Protein AF-A0A150TQZ0-F1 (afdb_monomer)

Foldseek 3Di:
DDDDDPPPLPAACQWAALAQQWIWGAFCQFWIWIKGQNCLVPLAQDIDDRDGQDGPNNQFSYWEHAHQQWIWGAGPQFFIKIKGQNCRVPSDNDIDDIDGQDGPNNQFSDKYALHPQWIWGAGPQFWIWIKGD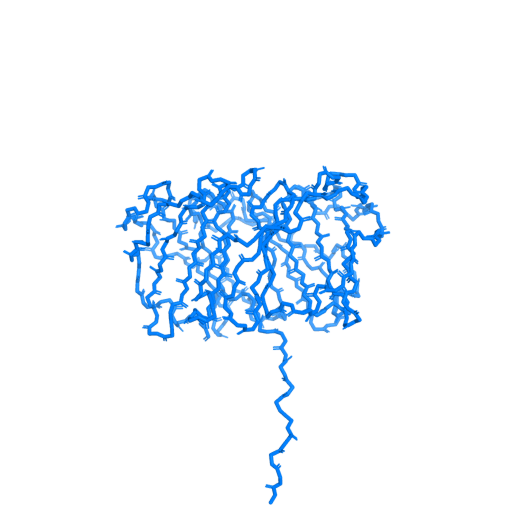PCRVPSDNDIDDGDGQDGPNNQFPDWYALHPQWIWGAGPQFFIWIKGDPCRVPSPNDIDDGDGQDGPNNQAPDKYHSHPQWIWGQGCQFFIWIKGDPCRVPSDNDIDDGDGNDGPNNSRD

Sequence (253 aa):
MSLAAIQDAAAQESVFSAGNGVIYGTRQNGSLQWYLHRGWQEGKASWAGPQGVGTGWSSFTRVVPGENGVIYGILPNGDLRWHRHDGWQTGTVDWADARTVGTGWNAFTRVFSAGRGVIYGVLPNGDLHWYRHNGWQTGAVDWTGPQKVGNGWNAFTHVFSGGRGVVYGILPNGDLHWYRHNGWQTGAVDWTGPQKVGTVWNSFAHVFSGGRGVIYGILPNGDLHWYRHNGWQTGAVDWTGPQKVGNGWNAFL

Mean predicted aligned error: 4.25 Å

Organism: Sorangium cellulosum (NCBI:txid56)

Secondary structure (DSSP, 8-state):
--------------EEEEETTEEEEE-TTSPEEEEEEEETTTTEEEEEEEEEEES-GGG-SEEEEEETTEEEEE-TTS-EEEEEBTTTTTT---BPPPEEEES-GGG-SEEEEEETTEEEEE-TTSPEEEEEEEETTTTEEEEEEEEEEES-GGG-SEEEEEETTEEEEE-TTSPEEEEEEEETTTTEEEEEEEEEEES-GGG-SEEEEEETTEEEEE-TTSPEEEEEEEETTTTEEEEEEEEEEES-GGGG-

Radius of gyration: 17.15 Å; Cα contac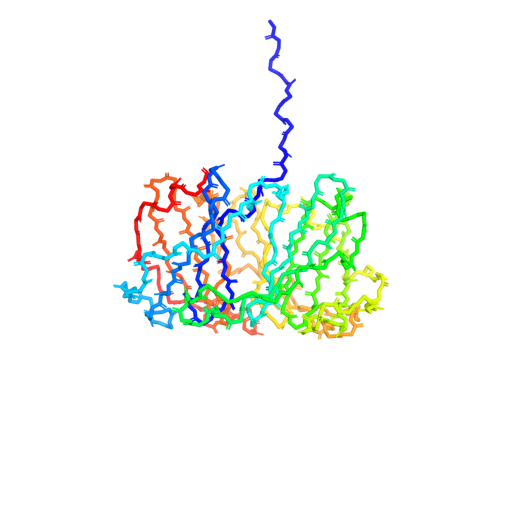ts (8 Å, |Δi|>4): 678; chains: 1; bounding box: 47×45×42 Å

Solvent-accessible surface area (backbone atoms only — not comparable to full-atom values): 13062 Å² total; per-residue (Å²): 135,81,94,82,80,86,74,79,66,60,72,48,54,25,58,48,33,48,32,92,29,23,34,39,34,35,30,89,89,6,38,30,32,31,35,35,36,75,23,55,91,79,46,47,67,39,75,46,69,81,33,81,53,47,68,64,59,59,64,32,50,31,50,35,45,28,39,85,31,24,35,35,32,30,33,83,88,4,40,29,32,36,36,35,33,76,22,52,92,76,53,48,79,39,67,53,86,70,33,78,55,47,68,63,60,60,67,36,68,42,66,35,29,32,29,86,25,25,36,37,34,28,33,83,89,5,38,29,31,33,35,33,36,75,22,54,90,76,57,47,78,39,77,49,70,79,34,80,52,49,66,61,62,58,66,33,78,44,71,45,33,36,36,82,25,21,36,37,34,29,34,81,89,5,40,28,32,34,35,33,36,75,22,53,91,76,52,50,79,39,73,48,69,80,32,81,54,46,67,64,61,60,66,37,72,44,74,40,36,37,34,86,24,25,36,38,36,29,32,78,87,5,39,30,32,32,35,32,36,73,23,54,90,78,52,49,81,41,76,48,73,78,29,77,45,49,65,66,59,46,71,33,109

Nearest PDB structures (foldseek):
  6fhx-assembly1_A  TM=4.700E-01  e=1.044E-05  Photorhabdus asymbiotica
  5mxe-assembly1_A  TM=5.025E-01  e=2.445E-05  Photorhabdus asymbiotica subsp. asymbiotica ATCC 43949
  7b7c-assembly1_A  TM=4.608E-01  e=1.068E-04  Photorhabdus laumondii
  8tnr-assembly1_A  TM=4.619E-01  e=2.285E-03  Homo sapiens
  8tnq-assembly1_A  TM=3.832E-01  e=2.709E-03  Homo sapiens

InterPro domains:
  IPR023294 Tachylectin 2 [PF14517] (43-252)
  IPR036813 Tachylectin 2 superfamily [SSF50934] (53-179)

Structure (mmCIF, N/CA/C/O backbone):
data_AF-A0A150TQZ0-F1
#
_entry.id   AF-A0A150TQZ0-F1
#
loop_
_atom_site.group_PDB
_atom_site.id
_atom_site.type_symbol
_atom_site.label_atom_id
_atom_site.label_alt_id
_atom_site.label_comp_id
_atom_site.label_asym_id
_atom_site.label_entity_id
_atom_site.label_seq_id
_atom_site.pdbx_PDB_ins_code
_atom_site.Cartn_x
_atom_site.Cartn_y
_atom_site.Cartn_z
_atom_site.occupancy
_atom_site.B_iso_or_equiv
_atom_site.auth_seq_id
_atom_site.auth_comp_id
_atom_site.auth_asym_id
_atom_site.auth_atom_id
_atom_site.pdbx_PDB_model_num
ATOM 1 N N . MET A 1 1 ? -26.749 24.764 -9.360 1.00 37.31 1 MET A N 1
ATOM 2 C CA . MET A 1 1 ? -26.010 23.608 -9.912 1.00 37.31 1 MET A CA 1
ATOM 3 C C . MET A 1 1 ? -25.600 22.736 -8.743 1.00 37.31 1 MET A C 1
ATOM 5 O O . MET A 1 1 ? -25.036 23.256 -7.792 1.00 37.31 1 MET A O 1
ATOM 9 N N . SER A 1 2 ? -26.033 21.480 -8.746 1.00 31.94 2 SER A N 1
ATOM 10 C CA . SER A 1 2 ? -25.973 20.554 -7.612 1.00 31.94 2 SER A CA 1
ATOM 11 C C . SER A 1 2 ? -24.567 20.015 -7.347 1.00 31.94 2 SER A C 1
ATOM 13 O O . SER A 1 2 ? -23.859 19.639 -8.279 1.00 31.94 2 SER A O 1
ATOM 15 N N . LEU A 1 3 ? -24.223 19.902 -6.059 1.00 38.62 3 LEU A N 1
ATOM 16 C CA . LEU A 1 3 ? -23.215 18.976 -5.545 1.00 38.62 3 LEU A CA 1
ATOM 17 C C . LEU A 1 3 ? -23.603 17.543 -5.939 1.00 38.62 3 LEU A C 1
ATOM 19 O O . LEU A 1 3 ? -24.585 17.032 -5.409 1.00 38.62 3 LEU A O 1
ATOM 23 N N . ALA A 1 4 ? -22.846 16.911 -6.835 1.00 38.38 4 ALA A N 1
ATOM 24 C CA . ALA A 1 4 ? -22.635 15.460 -6.881 1.00 38.38 4 ALA A CA 1
ATOM 25 C C . ALA A 1 4 ? -21.710 15.107 -8.053 1.00 38.38 4 ALA A C 1
ATOM 27 O O . ALA A 1 4 ? -22.146 15.124 -9.200 1.00 38.38 4 ALA A O 1
ATOM 28 N N . ALA A 1 5 ? -20.448 14.804 -7.741 1.00 29.20 5 ALA A N 1
ATOM 29 C CA . ALA A 1 5 ? -19.646 13.718 -8.322 1.00 29.20 5 ALA A CA 1
ATOM 30 C C . ALA A 1 5 ? -18.176 13.920 -7.917 1.00 29.20 5 ALA A C 1
ATOM 32 O O . ALA A 1 5 ? -17.323 14.232 -8.742 1.00 29.20 5 ALA A O 1
ATOM 33 N N . ILE A 1 6 ? -17.871 13.747 -6.627 1.00 35.53 6 ILE A N 1
ATOM 34 C CA . ILE A 1 6 ? -16.518 13.330 -6.251 1.00 35.53 6 ILE A CA 1
ATOM 35 C C . ILE A 1 6 ? -16.495 11.836 -6.549 1.00 35.53 6 ILE A C 1
ATOM 37 O O . ILE A 1 6 ? -17.008 11.021 -5.786 1.00 35.53 6 ILE A O 1
ATOM 41 N N . GLN A 1 7 ? -16.009 11.493 -7.735 1.00 29.22 7 GLN A N 1
ATOM 42 C CA . GLN A 1 7 ? -15.582 10.138 -8.015 1.00 29.22 7 GLN A CA 1
ATOM 43 C C . GLN A 1 7 ? -14.223 10.014 -7.320 1.00 29.22 7 GLN A C 1
ATOM 45 O O . GLN A 1 7 ? -13.230 10.529 -7.828 1.00 29.22 7 GLN A O 1
ATOM 50 N N . ASP A 1 8 ? -14.198 9.419 -6.124 1.00 33.81 8 ASP A N 1
ATOM 51 C CA . ASP A 1 8 ? -12.956 9.003 -5.470 1.00 33.81 8 ASP A CA 1
ATOM 52 C C . ASP A 1 8 ? -12.288 7.964 -6.380 1.00 33.81 8 ASP A C 1
ATOM 54 O O . ASP A 1 8 ? -12.529 6.757 -6.295 1.00 33.81 8 ASP A O 1
ATOM 58 N N . ALA A 1 9 ? -11.465 8.445 -7.311 1.00 32.50 9 ALA A N 1
ATOM 59 C CA . ALA A 1 9 ? -10.384 7.649 -7.849 1.00 32.50 9 ALA A CA 1
ATOM 60 C C . ALA A 1 9 ? -9.573 7.209 -6.633 1.00 32.50 9 ALA A C 1
ATOM 62 O O . ALA A 1 9 ? -9.102 8.057 -5.878 1.00 32.50 9 ALA A O 1
ATOM 63 N N . ALA A 1 10 ? -9.485 5.899 -6.393 1.00 40.31 10 ALA A N 1
ATOM 64 C CA . ALA A 1 10 ? -8.713 5.370 -5.281 1.00 40.31 10 ALA A CA 1
ATOM 65 C C . ALA A 1 10 ? -7.324 6.020 -5.309 1.00 40.31 10 ALA A C 1
ATOM 67 O O . ALA A 1 10 ? -6.580 5.812 -6.269 1.00 40.31 10 ALA A O 1
ATOM 68 N N . ALA A 1 11 ? -7.038 6.862 -4.313 1.00 47.34 11 ALA A N 1
ATOM 69 C CA . ALA A 1 11 ? -5.813 7.639 -4.271 1.00 47.34 11 ALA A CA 1
ATOM 70 C C . ALA A 1 11 ? -4.619 6.691 -4.428 1.00 47.34 11 ALA A C 1
ATOM 72 O O . ALA A 1 11 ? -4.580 5.612 -3.824 1.00 47.34 11 ALA A O 1
ATOM 73 N N . GLN A 1 12 ? -3.674 7.072 -5.286 1.00 59.09 12 GLN A N 1
ATOM 74 C CA . GLN A 1 12 ? -2.399 6.380 -5.407 1.00 59.09 12 GLN A CA 1
ATOM 75 C C . GLN A 1 12 ? -1.797 6.238 -4.001 1.00 59.09 12 GLN A C 1
ATOM 77 O O . GLN A 1 12 ? -1.773 7.214 -3.255 1.00 59.09 12 GLN A O 1
ATOM 82 N N . GLU A 1 13 ? -1.291 5.054 -3.627 1.00 66.06 13 GLU A N 1
ATOM 83 C CA . GLU A 1 13 ? -0.419 4.950 -2.449 1.00 66.06 13 GLU A CA 1
ATOM 84 C C . GLU A 1 13 ? 0.862 5.734 -2.747 1.00 66.06 13 GLU A C 1
ATOM 86 O O . GLU A 1 13 ? 1.824 5.219 -3.317 1.00 66.06 13 GLU A O 1
ATOM 91 N N . SER A 1 14 ? 0.842 7.022 -2.429 1.00 84.06 14 SER A N 1
ATOM 92 C CA . SER A 1 14 ? 1.934 7.935 -2.720 1.00 84.06 14 SER A CA 1
ATOM 93 C C . SER A 1 14 ? 3.077 7.786 -1.726 1.00 84.06 14 SER A C 1
ATOM 95 O O . SER A 1 14 ? 4.197 8.171 -2.039 1.00 84.06 14 SER A O 1
ATOM 97 N N . VAL A 1 15 ? 2.834 7.168 -0.566 1.00 95.25 15 VAL A N 1
ATOM 98 C CA . VAL A 1 15 ? 3.862 6.798 0.411 1.00 95.25 15 VAL A CA 1
ATOM 99 C C . VAL A 1 15 ? 3.676 5.348 0.843 1.00 95.25 15 VAL A C 1
ATOM 101 O O . VAL A 1 15 ? 2.593 4.958 1.272 1.00 95.25 15 VAL A O 1
ATOM 104 N N . PHE A 1 16 ? 4.727 4.537 0.757 1.00 95.38 16 PHE A N 1
ATOM 105 C CA . PHE A 1 16 ? 4.671 3.116 1.112 1.00 95.38 16 PHE A CA 1
ATOM 106 C C . PHE A 1 16 ? 6.025 2.608 1.611 1.00 95.38 16 PHE A C 1
ATOM 10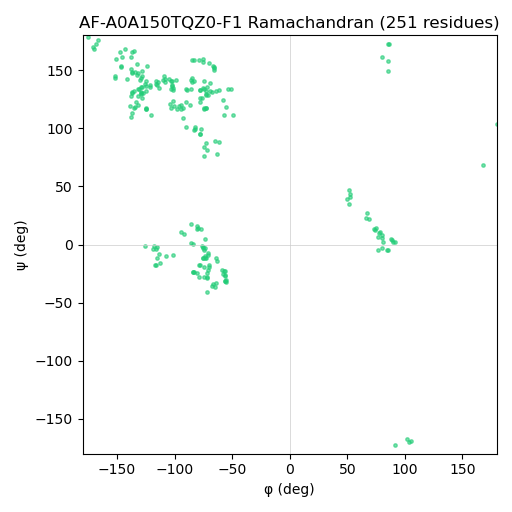8 O O . PHE A 1 16 ? 7.069 3.201 1.343 1.00 95.38 16 PHE A O 1
ATOM 115 N N . SER A 1 17 ? 6.034 1.487 2.337 1.00 95.38 17 SER A N 1
ATOM 116 C CA . SER A 1 17 ? 7.266 0.874 2.846 1.00 95.38 17 SER A CA 1
ATOM 117 C C . SER A 1 17 ? 7.605 -0.422 2.117 1.00 95.38 17 SER A C 1
ATOM 119 O O . SER A 1 17 ? 6.724 -1.230 1.836 1.00 95.38 17 SER A O 1
ATOM 121 N N . ALA A 1 18 ? 8.898 -0.663 1.886 1.00 91.38 18 ALA A N 1
ATOM 122 C CA . ALA A 1 18 ? 9.410 -1.975 1.470 1.00 91.38 18 ALA A CA 1
ATOM 123 C C . ALA A 1 18 ? 9.895 -2.837 2.654 1.00 91.38 18 ALA A C 1
ATOM 125 O O . ALA A 1 18 ? 10.511 -3.884 2.449 1.00 91.38 18 ALA A O 1
ATOM 126 N N . GLY A 1 19 ? 9.609 -2.414 3.889 1.00 92.62 19 GLY A N 1
ATOM 127 C CA . GLY A 1 19 ? 10.083 -3.050 5.115 1.00 92.62 19 GLY A CA 1
ATOM 128 C C . GLY A 1 19 ? 11.460 -2.556 5.563 1.00 92.62 19 GLY A C 1
ATOM 129 O O . GLY A 1 19 ? 12.134 -1.794 4.873 1.00 92.62 19 GLY A O 1
ATOM 130 N N . ASN A 1 20 ? 11.881 -2.985 6.757 1.00 94.81 20 ASN A N 1
ATOM 131 C CA . ASN A 1 20 ? 13.183 -2.655 7.361 1.00 94.81 20 ASN A CA 1
ATOM 132 C C . ASN A 1 20 ? 13.499 -1.145 7.402 1.00 94.81 20 ASN A C 1
ATOM 134 O O . ASN A 1 20 ? 14.646 -0.739 7.231 1.00 94.81 20 ASN A O 1
ATOM 138 N N . GLY A 1 21 ? 12.473 -0.315 7.608 1.00 96.50 21 GLY A N 1
ATOM 139 C CA . GLY A 1 21 ? 12.606 1.142 7.678 1.00 96.50 21 GLY A CA 1
ATOM 140 C C . GLY A 1 21 ? 12.698 1.851 6.327 1.00 96.50 21 GLY A C 1
ATOM 141 O O . GLY A 1 21 ? 12.718 3.077 6.304 1.00 96.50 21 GLY A O 1
ATOM 142 N N . VAL A 1 22 ? 12.722 1.123 5.208 1.00 98.06 22 VAL A N 1
ATOM 143 C CA . VAL A 1 22 ? 12.733 1.722 3.870 1.00 98.06 22 VAL A CA 1
ATOM 144 C C . VAL A 1 22 ? 11.342 2.233 3.523 1.00 98.06 22 VAL A C 1
ATOM 146 O O . VAL A 1 22 ? 10.365 1.481 3.584 1.00 98.06 22 VAL A O 1
ATOM 149 N N . ILE A 1 23 ? 11.259 3.505 3.149 1.00 98.06 23 ILE A N 1
ATOM 150 C CA . ILE A 1 23 ? 10.026 4.195 2.776 1.00 98.06 23 ILE A CA 1
ATOM 151 C C . ILE A 1 23 ? 10.248 4.892 1.439 1.00 98.06 23 ILE A C 1
ATOM 153 O O . ILE A 1 23 ? 11.270 5.544 1.228 1.00 98.06 23 ILE A O 1
ATOM 157 N N . TYR A 1 24 ? 9.273 4.761 0.551 1.00 98.06 24 TYR A N 1
ATOM 158 C CA . TYR A 1 24 ? 9.219 5.480 -0.707 1.00 98.06 24 TYR A CA 1
ATOM 159 C C . TYR A 1 24 ? 8.116 6.527 -0.673 1.00 98.06 24 TYR A C 1
ATOM 161 O O . TYR A 1 24 ? 7.060 6.288 -0.091 1.00 98.06 24 TYR A O 1
ATOM 169 N N . GLY A 1 25 ? 8.362 7.659 -1.325 1.00 96.25 25 GLY A N 1
ATOM 170 C CA . GLY A 1 25 ? 7.383 8.708 -1.580 1.00 96.25 25 GLY A CA 1
ATOM 171 C C . GLY A 1 25 ? 7.361 9.074 -3.063 1.00 96.25 25 GLY A C 1
ATOM 172 O O . GLY A 1 25 ? 8.402 9.401 -3.633 1.00 96.25 25 GLY A O 1
ATOM 173 N N . THR A 1 26 ? 6.195 9.035 -3.696 1.00 95.00 26 THR A N 1
ATOM 174 C CA . THR A 1 26 ? 5.984 9.446 -5.087 1.00 95.00 26 THR A CA 1
ATOM 175 C C . THR A 1 26 ? 5.530 10.895 -5.111 1.00 95.00 26 THR A C 1
ATOM 177 O O . THR A 1 26 ? 4.507 11.242 -4.529 1.00 95.00 26 THR A O 1
ATOM 180 N N . ARG A 1 27 ? 6.293 11.765 -5.773 1.00 90.75 27 ARG A N 1
ATOM 181 C CA . ARG A 1 27 ? 5.897 13.165 -5.979 1.00 90.75 27 ARG A CA 1
ATOM 182 C C . ARG A 1 27 ? 4.961 13.287 -7.180 1.00 90.75 27 ARG A C 1
ATOM 184 O O . ARG A 1 27 ? 5.031 12.482 -8.105 1.00 90.75 27 ARG A O 1
ATOM 191 N N . GLN A 1 28 ? 4.187 14.372 -7.233 1.00 88.12 28 GLN A N 1
ATOM 192 C CA . GLN A 1 28 ? 3.281 14.673 -8.354 1.00 88.12 28 GLN A CA 1
ATOM 193 C C . GLN A 1 28 ? 3.986 14.711 -9.722 1.00 88.12 28 GLN A C 1
ATOM 195 O O . GLN A 1 28 ? 3.420 14.300 -10.730 1.00 88.12 28 GLN A O 1
ATOM 200 N N . ASN A 1 29 ? 5.255 15.130 -9.765 1.00 89.00 29 ASN A N 1
ATOM 201 C CA . ASN A 1 29 ? 6.067 15.110 -10.988 1.00 89.00 29 ASN A CA 1
ATOM 202 C C . ASN A 1 29 ? 6.540 13.700 -11.411 1.00 89.00 29 ASN A C 1
ATOM 204 O O . ASN A 1 29 ? 7.339 13.570 -12.334 1.00 89.00 29 ASN A O 1
ATOM 208 N N . GLY A 1 30 ? 6.104 12.651 -10.710 1.00 91.94 30 GLY A N 1
ATOM 209 C CA . GLY A 1 30 ? 6.437 11.256 -10.981 1.00 91.94 30 GLY A CA 1
ATOM 210 C C . GLY A 1 30 ? 7.801 10.802 -10.472 1.00 91.94 30 GLY A C 1
ATOM 211 O O . GLY A 1 30 ? 8.193 9.671 -10.759 1.00 91.94 30 GLY A O 1
ATOM 212 N N . SER A 1 31 ? 8.537 11.638 -9.734 1.00 95.44 31 SER A N 1
ATOM 213 C CA . SER A 1 31 ? 9.779 11.199 -9.090 1.00 95.44 31 SER A CA 1
ATOM 214 C C . SER A 1 31 ? 9.494 10.326 -7.866 1.00 95.44 31 SER A C 1
ATOM 216 O O . SER A 1 31 ? 8.671 10.681 -7.020 1.00 95.44 31 SER A O 1
ATOM 218 N N . LEU A 1 32 ? 10.206 9.204 -7.759 1.00 97.50 32 LEU A N 1
ATOM 219 C CA . LEU A 1 32 ? 10.187 8.321 -6.597 1.00 97.50 32 LEU A CA 1
ATOM 220 C C . LEU A 1 32 ? 11.361 8.668 -5.686 1.00 97.50 32 LEU A C 1
ATOM 222 O O . LEU A 1 32 ? 12.523 8.594 -6.089 1.00 97.50 32 LEU A O 1
ATOM 226 N N . GLN A 1 33 ? 11.044 9.060 -4.461 1.00 98.00 33 GLN A N 1
ATOM 227 C CA . GLN A 1 33 ? 12.001 9.409 -3.422 1.00 98.00 33 GLN A CA 1
ATOM 228 C C . GLN A 1 33 ? 12.132 8.244 -2.451 1.00 98.00 33 GLN A C 1
ATOM 230 O O . GLN A 1 33 ? 11.130 7.705 -1.996 1.00 98.00 33 GLN A O 1
ATOM 235 N N . TRP A 1 34 ? 13.360 7.877 -2.120 1.00 98.50 34 TRP A N 1
ATOM 236 C CA . TRP A 1 34 ? 13.702 6.863 -1.136 1.00 98.50 34 TRP A CA 1
ATOM 237 C C . TRP A 1 34 ? 14.151 7.514 0.170 1.00 98.50 34 TRP A C 1
ATOM 239 O O . TRP A 1 34 ? 14.886 8.506 0.170 1.00 98.50 34 TRP A O 1
ATOM 249 N N . TYR A 1 35 ? 13.736 6.912 1.279 1.00 98.44 35 TYR A N 1
ATOM 250 C CA . TYR A 1 35 ? 14.128 7.251 2.638 1.00 98.44 35 TYR A CA 1
ATOM 251 C C . TYR A 1 35 ? 14.407 5.968 3.420 1.00 98.44 35 TYR A C 1
ATOM 253 O O . TYR A 1 35 ? 13.724 4.958 3.240 1.00 98.44 35 TYR A O 1
ATOM 261 N N . LEU A 1 36 ? 15.343 6.032 4.363 1.00 98.50 36 LEU A N 1
ATOM 262 C CA . LEU A 1 36 ? 15.555 4.973 5.348 1.00 98.50 36 LEU A CA 1
ATOM 263 C C . LEU A 1 36 ? 15.378 5.525 6.755 1.00 98.50 36 LEU A C 1
ATOM 265 O O . LEU A 1 36 ? 16.221 6.276 7.242 1.00 98.50 36 LEU A O 1
ATOM 269 N N . HIS A 1 37 ? 14.315 5.099 7.426 1.00 98.44 37 HIS A N 1
ATOM 270 C CA . HIS A 1 37 ? 14.110 5.319 8.850 1.00 98.44 37 HIS A CA 1
ATOM 271 C C . HIS A 1 37 ? 14.976 4.333 9.641 1.00 98.44 37 HIS A C 1
ATOM 273 O O . HIS A 1 37 ? 14.580 3.196 9.879 1.00 98.44 37 HIS A O 1
ATOM 279 N N . ARG A 1 38 ? 16.176 4.741 10.058 1.00 97.88 38 ARG A N 1
ATOM 280 C CA . ARG A 1 38 ? 17.114 3.890 10.811 1.00 97.88 38 ARG A CA 1
ATOM 281 C C . ARG A 1 38 ? 16.566 3.483 12.179 1.00 97.88 38 ARG A C 1
ATOM 283 O O . ARG A 1 38 ? 16.822 2.371 12.623 1.00 97.88 38 ARG A O 1
ATOM 290 N N . GLY A 1 39 ? 15.777 4.351 12.812 1.00 97.00 39 GLY A N 1
ATOM 291 C CA . GLY A 1 39 ? 15.131 4.087 14.100 1.00 97.00 39 GLY A CA 1
ATOM 292 C C . GLY A 1 39 ? 13.791 3.356 14.007 1.00 97.00 39 GLY A C 1
ATOM 293 O O . GLY A 1 39 ? 13.029 3.382 14.967 1.00 97.00 39 GLY A O 1
ATOM 294 N N . TRP A 1 40 ? 13.466 2.701 12.885 1.00 97.38 40 TRP A N 1
ATOM 295 C CA . TRP A 1 40 ? 12.144 2.099 12.660 1.00 97.38 40 TRP A CA 1
ATOM 296 C C . TRP A 1 40 ? 11.719 1.037 13.680 1.00 97.38 40 TRP A C 1
ATOM 298 O O . TRP A 1 40 ? 10.525 0.775 13.795 1.00 97.38 40 TRP A O 1
ATOM 308 N N . GLN A 1 41 ? 12.652 0.406 14.396 1.00 96.06 41 GLN A N 1
ATOM 309 C CA . GLN A 1 41 ? 12.328 -0.618 15.398 1.00 96.06 41 GLN A CA 1
ATOM 310 C C . GLN A 1 41 ? 11.840 -0.024 16.725 1.00 96.06 41 GLN A C 1
ATOM 312 O O . GLN A 1 41 ? 11.065 -0.665 17.431 1.00 96.06 41 GLN A O 1
ATOM 317 N N . GLU A 1 42 ? 12.278 1.193 17.034 1.00 96.25 42 GLU A N 1
ATOM 318 C CA . GLU A 1 42 ? 12.124 1.856 18.337 1.00 96.25 42 GLU A CA 1
ATOM 319 C C . GLU A 1 42 ? 11.464 3.241 18.237 1.00 96.25 42 GLU A C 1
ATOM 321 O O . GLU A 1 42 ? 11.270 3.897 19.254 1.00 96.25 42 GLU A O 1
ATOM 326 N N . GLY A 1 43 ? 11.149 3.673 17.010 1.00 96.69 43 GLY A N 1
ATOM 327 C CA . GLY A 1 43 ? 10.511 4.941 16.656 1.00 96.69 43 GLY A CA 1
ATOM 328 C C . GLY A 1 43 ? 11.363 6.189 16.924 1.00 96.69 43 GLY A C 1
ATOM 329 O O . GLY A 1 43 ? 10.855 7.297 17.095 1.00 96.69 43 GLY A O 1
ATOM 330 N N . LYS A 1 44 ? 12.693 6.046 16.899 1.00 97.50 44 LYS A N 1
ATOM 331 C CA . LYS A 1 44 ? 13.623 7.180 16.958 1.00 97.50 44 LYS A CA 1
ATOM 332 C C . LYS A 1 44 ? 13.722 7.875 15.601 1.00 97.50 44 LYS A C 1
ATOM 334 O O . LYS A 1 44 ? 14.132 7.250 14.630 1.00 97.50 44 LYS A O 1
ATOM 339 N N . ALA A 1 45 ? 13.490 9.190 15.560 1.00 97.44 45 ALA A N 1
ATOM 340 C CA . ALA A 1 45 ? 13.643 10.029 14.366 1.00 97.44 45 ALA A CA 1
ATOM 341 C C . ALA A 1 45 ? 15.105 10.087 13.858 1.00 97.44 45 ALA A C 1
ATOM 343 O O . ALA A 1 45 ? 15.842 11.040 14.101 1.00 97.44 45 ALA A O 1
ATOM 344 N N . SER A 1 46 ? 15.547 9.041 13.165 1.00 98.06 46 SER A N 1
ATOM 345 C CA . SER A 1 46 ? 16.887 8.901 12.595 1.00 98.06 46 SER A CA 1
ATOM 346 C C . SER A 1 46 ? 16.771 8.416 11.162 1.00 98.06 46 SER A C 1
ATOM 348 O O . SER A 1 46 ? 16.182 7.365 10.9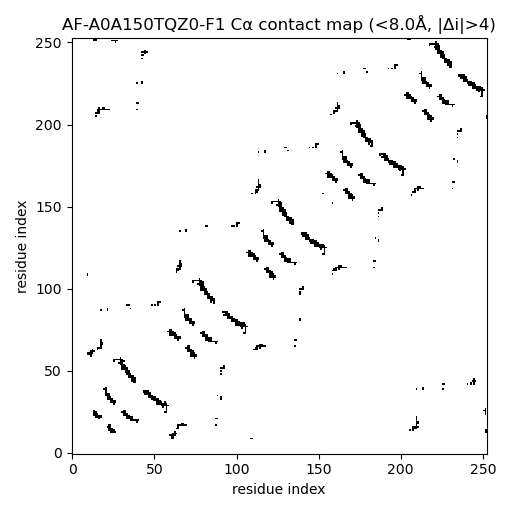12 1.00 98.06 46 SER A O 1
ATOM 350 N N . TRP A 1 47 ? 17.330 9.178 10.224 1.00 98.25 47 TRP A N 1
ATOM 351 C CA . TRP A 1 47 ? 17.049 9.009 8.802 1.00 98.25 47 TRP A CA 1
ATOM 352 C C . TRP A 1 47 ? 18.308 8.993 7.937 1.00 98.25 47 TRP A C 1
ATOM 354 O O . TRP A 1 47 ? 19.346 9.550 8.301 1.00 98.25 47 TRP A O 1
ATOM 364 N N . ALA A 1 48 ? 18.188 8.361 6.774 1.00 98.00 48 ALA A N 1
ATOM 365 C CA . ALA A 1 48 ? 19.014 8.611 5.599 1.00 98.00 48 ALA A CA 1
ATOM 366 C C . ALA A 1 48 ? 18.111 8.965 4.406 1.00 98.00 48 ALA A C 1
ATOM 368 O O . ALA A 1 48 ? 16.952 8.542 4.359 1.00 98.00 48 ALA A O 1
ATOM 369 N N . GLY A 1 49 ? 18.654 9.722 3.451 1.00 94.94 49 GLY A N 1
ATOM 370 C CA . GLY A 1 49 ? 17.894 10.307 2.345 1.00 94.94 49 GLY A CA 1
ATOM 371 C C . GLY A 1 49 ? 17.367 11.720 2.657 1.00 94.94 49 GLY A C 1
ATOM 372 O O . GLY A 1 49 ? 17.738 12.293 3.684 1.00 94.94 49 GLY A O 1
ATOM 373 N N . PRO A 1 50 ? 16.523 12.299 1.782 1.00 95.75 50 PRO A N 1
ATOM 374 C CA . PRO A 1 50 ? 15.961 11.685 0.574 1.00 95.7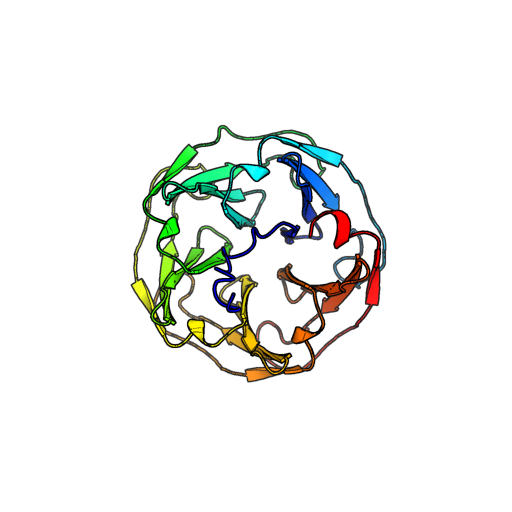5 50 PRO A CA 1
ATOM 375 C C . PRO A 1 50 ? 16.996 11.367 -0.506 1.00 95.75 50 PRO A C 1
ATOM 377 O O . PRO A 1 50 ? 17.983 12.083 -0.660 1.00 95.75 50 PRO A O 1
ATOM 380 N N . GLN A 1 51 ? 16.728 10.329 -1.295 1.00 97.69 51 GLN A N 1
ATOM 381 C CA . GLN A 1 51 ? 17.421 10.054 -2.556 1.00 97.69 51 GLN A CA 1
ATOM 382 C C . GLN A 1 51 ? 16.396 9.829 -3.667 1.00 97.69 51 GLN A C 1
ATOM 384 O O . GLN A 1 51 ? 15.454 9.059 -3.498 1.00 97.69 51 GLN A O 1
ATOM 389 N N . GLY A 1 52 ? 16.562 10.500 -4.805 1.00 97.88 52 GLY A N 1
ATOM 390 C CA . GLY A 1 52 ? 15.739 10.242 -5.984 1.00 97.88 52 GLY A CA 1
ATOM 391 C C . GLY A 1 52 ? 16.163 8.926 -6.625 1.00 97.88 52 GLY A C 1
ATOM 392 O O . GLY A 1 52 ? 17.301 8.810 -7.068 1.00 97.88 52 GLY A O 1
ATOM 393 N N . VAL A 1 53 ? 15.258 7.951 -6.672 1.00 98.31 53 VAL A N 1
ATOM 394 C CA . VAL A 1 53 ? 15.563 6.587 -7.134 1.00 98.31 53 VAL A CA 1
ATOM 395 C C . VAL A 1 53 ? 14.765 6.157 -8.354 1.00 98.31 53 VAL A C 1
ATOM 397 O O . VAL A 1 53 ? 14.989 5.075 -8.876 1.00 98.31 53 VAL A O 1
ATOM 400 N N . GLY A 1 54 ? 13.843 6.981 -8.843 1.00 97.19 54 GLY A N 1
ATOM 401 C CA . GLY A 1 54 ? 13.087 6.662 -10.047 1.00 97.19 54 GLY A CA 1
ATOM 402 C C . GLY A 1 54 ? 12.265 7.833 -10.560 1.00 97.19 54 GLY A C 1
ATOM 403 O O . GLY A 1 54 ? 12.084 8.841 -9.876 1.00 97.19 54 GLY A O 1
ATOM 404 N N . THR A 1 55 ? 11.749 7.682 -11.774 1.00 96.56 55 THR A N 1
ATOM 405 C CA . THR A 1 55 ? 10.876 8.643 -12.460 1.00 96.56 55 THR A CA 1
ATOM 406 C C . THR A 1 55 ? 9.695 7.912 -13.105 1.00 96.56 55 THR A C 1
ATOM 408 O O . THR A 1 55 ? 9.691 6.685 -13.189 1.00 96.56 55 THR A O 1
ATOM 411 N N . GLY A 1 56 ? 8.665 8.652 -13.527 1.00 94.81 56 GLY A N 1
ATOM 412 C CA . GLY A 1 56 ? 7.486 8.087 -14.198 1.00 94.81 56 GLY A CA 1
ATOM 413 C C . GLY A 1 56 ? 6.481 7.383 -13.278 1.00 94.81 56 GLY A C 1
ATOM 414 O O . GLY A 1 56 ? 5.506 6.816 -13.766 1.00 94.81 56 GLY A O 1
ATOM 415 N N . TRP A 1 57 ? 6.658 7.445 -11.957 1.00 95.75 57 TRP A N 1
ATOM 416 C CA . TRP A 1 57 ? 5.796 6.748 -10.993 1.00 95.75 57 TRP A CA 1
ATOM 417 C C . TRP A 1 57 ? 4.387 7.340 -10.882 1.00 95.75 57 TRP A C 1
ATOM 419 O O . TRP A 1 57 ? 3.469 6.648 -10.454 1.00 95.75 57 TRP A O 1
ATOM 429 N N . SER A 1 58 ? 4.175 8.576 -11.343 1.00 91.62 58 SER A N 1
ATOM 430 C CA . SER A 1 58 ? 2.842 9.185 -11.460 1.00 91.62 58 SER A CA 1
ATOM 431 C C . SER A 1 58 ? 1.984 8.575 -12.577 1.00 91.62 58 SER A C 1
ATOM 433 O O . SER A 1 58 ? 0.804 8.892 -12.675 1.00 91.62 58 SER A O 1
ATOM 435 N N . SER A 1 59 ? 2.545 7.694 -13.417 1.00 93.19 59 SER A N 1
ATOM 436 C CA . SER A 1 59 ? 1.774 6.960 -14.432 1.00 93.19 59 SER A CA 1
ATOM 437 C C . SER A 1 59 ? 0.910 5.836 -13.848 1.00 93.19 59 SER A C 1
ATOM 439 O O . SER A 1 59 ? -0.037 5.394 -14.499 1.00 93.19 59 SER A O 1
ATOM 441 N N . PHE A 1 60 ? 1.215 5.373 -12.632 1.00 94.62 60 PHE A N 1
ATOM 442 C CA . PHE A 1 60 ? 0.456 4.320 -11.967 1.00 94.62 60 PHE A CA 1
ATOM 443 C C . PHE A 1 60 ? -0.737 4.894 -11.212 1.00 94.62 60 PHE A C 1
ATOM 445 O O . PHE A 1 60 ? -0.590 5.812 -10.410 1.00 94.62 60 PHE A O 1
ATOM 452 N N . THR A 1 61 ? -1.905 4.279 -11.372 1.00 93.50 61 THR A N 1
ATOM 453 C CA . THR A 1 61 ? -3.078 4.585 -10.542 1.00 93.50 61 THR A CA 1
ATOM 454 C C . THR A 1 61 ? -2.909 4.065 -9.119 1.00 93.50 61 THR A C 1
ATOM 456 O O . THR A 1 61 ? -3.540 4.565 -8.195 1.00 93.50 61 THR A O 1
ATOM 459 N N . ARG A 1 62 ? -2.067 3.043 -8.924 1.00 93.38 62 ARG A N 1
ATOM 460 C CA . ARG A 1 62 ? -1.741 2.485 -7.611 1.00 93.38 62 ARG A CA 1
ATOM 461 C C . ARG A 1 62 ? -0.352 1.873 -7.607 1.00 93.38 62 ARG A C 1
ATOM 463 O O . ARG A 1 62 ? 0.050 1.247 -8.585 1.00 93.38 62 ARG A O 1
ATOM 470 N N . VAL A 1 63 ? 0.329 1.990 -6.476 1.00 95.50 63 VAL A N 1
ATOM 471 C CA . VAL A 1 63 ? 1.581 1.293 -6.188 1.00 95.50 63 VAL A CA 1
ATOM 472 C C . VAL A 1 63 ? 1.351 0.343 -5.013 1.00 95.50 63 VAL A C 1
ATOM 474 O O . VAL A 1 63 ? 0.593 0.673 -4.109 1.00 95.50 63 VAL A O 1
ATOM 477 N N . VAL A 1 64 ? 1.938 -0.854 -5.052 1.00 95.75 64 VAL A N 1
ATOM 478 C CA . VAL A 1 64 ? 1.750 -1.902 -4.039 1.00 95.75 64 VAL A CA 1
ATOM 479 C C . VAL A 1 64 ? 3.110 -2.509 -3.662 1.00 95.75 64 VAL A C 1
ATOM 481 O O . VAL A 1 64 ? 3.771 -3.104 -4.522 1.00 95.75 64 VAL A O 1
ATOM 484 N N . PRO A 1 65 ? 3.554 -2.413 -2.394 1.00 94.88 65 PRO A N 1
ATOM 485 C CA . PRO A 1 65 ? 4.838 -2.967 -1.964 1.00 94.88 65 PRO A CA 1
ATOM 486 C C . PRO A 1 65 ? 4.825 -4.505 -1.878 1.00 94.88 65 PRO A C 1
ATOM 488 O O . PRO A 1 65 ? 3.964 -5.114 -1.244 1.00 94.88 65 PRO A O 1
ATOM 491 N N . GLY A 1 66 ? 5.813 -5.153 -2.501 1.00 92.62 66 GLY A N 1
ATOM 492 C CA . GLY A 1 66 ? 5.900 -6.610 -2.667 1.00 92.62 66 GLY A CA 1
ATOM 493 C C . GLY A 1 66 ? 6.848 -7.361 -1.722 1.00 92.62 66 GLY A C 1
ATOM 494 O O . GLY A 1 66 ? 6.776 -8.588 -1.702 1.00 92.62 66 GLY A O 1
ATOM 495 N N . GLU A 1 67 ? 7.666 -6.647 -0.929 1.00 93.62 67 GLU A N 1
ATOM 496 C CA . GLU A 1 67 ? 8.829 -7.124 -0.132 1.00 93.62 67 GLU A CA 1
ATOM 497 C C . GLU A 1 67 ? 10.156 -7.194 -0.920 1.00 93.62 67 GLU A C 1
ATOM 499 O O . GLU A 1 67 ? 10.168 -7.432 -2.123 1.00 93.62 67 GLU A O 1
ATOM 504 N N . ASN A 1 68 ? 11.291 -6.988 -0.235 1.00 93.12 68 ASN A N 1
ATOM 505 C CA . ASN A 1 68 ? 12.656 -7.083 -0.788 1.00 93.12 68 ASN A CA 1
ATOM 506 C C . ASN A 1 68 ? 12.871 -6.267 -2.074 1.00 93.12 68 ASN A C 1
ATOM 508 O O . ASN A 1 68 ? 13.386 -6.777 -3.066 1.00 93.12 68 ASN A O 1
ATOM 512 N N . GLY A 1 69 ? 12.424 -5.010 -2.067 1.00 95.31 69 GLY A N 1
ATOM 513 C CA . GLY A 1 69 ? 12.570 -4.106 -3.210 1.00 95.31 69 GLY A CA 1
ATOM 514 C C . GLY A 1 69 ? 11.590 -4.356 -4.359 1.00 95.31 69 GLY A C 1
ATOM 515 O O . GLY A 1 69 ? 11.559 -3.560 -5.294 1.00 95.31 69 GLY A O 1
ATOM 516 N N . VAL A 1 70 ? 10.758 -5.403 -4.295 1.00 97.94 70 VAL A N 1
ATOM 517 C CA . VAL A 1 70 ? 9.688 -5.622 -5.274 1.00 97.94 70 VAL A CA 1
ATOM 518 C C . VAL A 1 70 ? 8.571 -4.612 -5.054 1.00 97.94 70 VAL A C 1
ATOM 520 O O . VAL A 1 70 ? 8.097 -4.417 -3.932 1.00 97.94 70 VAL A O 1
ATOM 523 N N . ILE A 1 71 ? 8.136 -3.988 -6.141 1.00 97.75 71 ILE A N 1
ATOM 524 C CA . ILE A 1 71 ? 7.067 -2.999 -6.172 1.00 97.75 71 ILE A CA 1
ATOM 525 C C . ILE A 1 71 ? 6.191 -3.302 -7.384 1.00 97.75 71 ILE A C 1
ATOM 527 O O . ILE A 1 71 ? 6.690 -3.471 -8.497 1.00 97.75 71 ILE A O 1
ATOM 531 N N . TYR A 1 72 ? 4.882 -3.366 -7.175 1.00 98.12 72 TYR A N 1
ATOM 532 C CA . TYR A 1 72 ? 3.922 -3.479 -8.262 1.00 98.12 72 TYR A CA 1
ATOM 533 C C . TYR A 1 72 ? 3.283 -2.122 -8.539 1.00 98.12 72 TYR A C 1
ATOM 535 O O . TYR A 1 72 ? 2.875 -1.435 -7.607 1.00 98.12 72 TYR A O 1
ATOM 543 N N . GLY A 1 73 ? 3.173 -1.750 -9.807 1.00 97.19 73 GLY A N 1
ATOM 544 C CA . GLY A 1 73 ? 2.419 -0.592 -10.271 1.00 97.19 73 GLY A CA 1
ATOM 545 C C . GLY A 1 73 ? 1.219 -1.043 -11.096 1.00 97.19 73 GLY A C 1
ATOM 546 O O . GLY A 1 73 ? 1.352 -1.920 -11.944 1.00 97.19 73 GLY A O 1
ATOM 547 N N . ILE A 1 74 ? 0.049 -0.463 -10.857 1.00 97.88 74 ILE A N 1
ATOM 548 C CA . ILE A 1 74 ? -1.152 -0.699 -11.666 1.00 97.88 74 ILE A CA 1
ATOM 549 C C . ILE A 1 74 ? -1.318 0.488 -12.606 1.00 97.88 74 ILE A C 1
ATOM 551 O O . ILE A 1 74 ? -1.371 1.631 -12.155 1.00 97.88 74 ILE A O 1
ATOM 555 N N . LEU A 1 75 ? -1.374 0.222 -13.907 1.00 97.00 75 LEU A N 1
ATOM 556 C CA . LEU A 1 75 ? -1.632 1.234 -14.928 1.00 97.00 75 LEU A CA 1
ATOM 557 C C . LEU A 1 75 ? -3.146 1.455 -15.121 1.00 97.00 75 LEU A C 1
ATOM 559 O O . LEU A 1 75 ? -3.937 0.554 -14.829 1.00 97.00 75 LEU A O 1
ATOM 563 N N . PRO A 1 76 ? -3.580 2.610 -15.670 1.00 96.38 76 PRO A N 1
ATOM 564 C CA . PRO A 1 76 ? -5.000 2.893 -15.913 1.00 96.38 76 PRO A CA 1
ATOM 565 C C . PRO A 1 76 ? -5.715 1.847 -16.784 1.00 96.38 76 PRO A C 1
ATOM 567 O O . PRO A 1 76 ? -6.901 1.580 -16.595 1.00 96.38 76 PRO A O 1
ATOM 570 N N . ASN A 1 77 ? -4.987 1.222 -17.715 1.00 96.94 77 ASN A N 1
ATOM 571 C CA . ASN A 1 77 ? -5.493 0.147 -18.573 1.00 96.94 77 ASN A CA 1
ATOM 572 C C . ASN A 1 77 ? -5.653 -1.205 -17.842 1.00 96.94 77 ASN A C 1
ATOM 574 O O . ASN A 1 77 ? -6.162 -2.155 -18.430 1.00 96.94 77 ASN A O 1
ATOM 578 N N . GLY A 1 78 ? -5.234 -1.299 -16.577 1.00 97.75 78 GLY A N 1
ATOM 579 C CA . GLY A 1 78 ? -5.306 -2.507 -15.759 1.00 97.75 78 GLY A CA 1
ATOM 580 C C . GLY A 1 78 ? -4.069 -3.400 -15.807 1.00 97.75 78 GLY A C 1
ATOM 581 O O . GLY A 1 78 ? -4.080 -4.447 -15.156 1.00 97.75 78 GLY A O 1
ATOM 582 N N . ASP A 1 79 ? -3.012 -3.018 -16.525 1.00 98.69 79 ASP A N 1
ATOM 583 C CA . ASP A 1 79 ? -1.755 -3.765 -16.513 1.00 98.69 79 ASP A CA 1
ATOM 584 C C . ASP A 1 79 ? -1.084 -3.674 -15.137 1.00 98.69 79 ASP A C 1
ATOM 586 O O . ASP A 1 79 ? -0.898 -2.587 -14.583 1.00 98.69 79 ASP A O 1
ATOM 590 N N . LEU A 1 80 ? -0.671 -4.825 -14.607 1.00 98.62 80 LEU A N 1
ATOM 591 C CA . LEU A 1 80 ? 0.167 -4.927 -13.419 1.00 98.62 80 LEU A CA 1
ATOM 592 C C . LEU A 1 80 ? 1.630 -4.979 -13.849 1.00 98.62 80 LEU A C 1
ATOM 594 O O . LEU A 1 80 ? 2.108 -5.980 -14.390 1.00 98.62 80 LEU A O 1
ATOM 598 N N . ARG A 1 81 ? 2.351 -3.896 -13.590 1.00 98.56 81 ARG A N 1
ATOM 599 C CA . ARG A 1 81 ? 3.786 -3.766 -13.820 1.00 98.56 81 ARG A CA 1
ATOM 600 C C . ARG A 1 81 ? 4.545 -4.200 -12.575 1.00 98.56 81 ARG A C 1
ATOM 602 O O . ARG A 1 81 ? 4.346 -3.656 -11.497 1.00 98.56 81 ARG A O 1
ATOM 609 N N . TRP A 1 82 ? 5.422 -5.179 -12.722 1.00 98.69 82 TRP A N 1
ATOM 610 C CA . TRP A 1 82 ? 6.394 -5.578 -11.716 1.00 98.69 82 TRP A CA 1
ATOM 611 C C . TRP A 1 82 ? 7.679 -4.773 -11.894 1.00 98.69 82 TRP A C 1
ATOM 613 O O . TRP A 1 82 ? 8.206 -4.666 -13.004 1.00 98.69 82 TRP A O 1
ATOM 623 N N . HIS A 1 83 ? 8.180 -4.245 -10.784 1.00 98.38 83 HIS A N 1
ATOM 624 C CA . HIS A 1 83 ? 9.465 -3.576 -10.659 1.00 98.38 83 HIS A CA 1
ATOM 625 C C . HIS A 1 83 ? 10.230 -4.193 -9.489 1.00 98.38 83 HIS A C 1
ATOM 627 O O . HIS A 1 83 ? 9.627 -4.602 -8.493 1.00 98.38 83 HIS A O 1
ATOM 633 N N . ARG A 1 84 ? 11.560 -4.214 -9.573 1.00 98.19 84 ARG A N 1
ATOM 634 C CA . ARG A 1 84 ? 12.422 -4.594 -8.452 1.00 98.19 84 ARG A CA 1
ATOM 635 C C . ARG A 1 84 ? 13.576 -3.615 -8.343 1.00 98.19 84 ARG A C 1
ATOM 637 O O . ARG A 1 84 ? 14.358 -3.482 -9.277 1.00 98.19 84 ARG A O 1
ATOM 644 N N . HIS A 1 85 ? 13.627 -2.921 -7.216 1.00 98.31 85 HIS A N 1
ATOM 645 C CA . HIS A 1 85 ? 14.711 -2.023 -6.853 1.00 98.31 85 HIS A CA 1
ATOM 646 C C . HIS A 1 85 ? 15.754 -2.829 -6.081 1.00 98.31 85 HIS A C 1
ATOM 648 O O . HIS A 1 85 ? 15.551 -3.115 -4.904 1.00 98.31 85 HIS A O 1
ATOM 654 N N . ASP A 1 86 ? 16.844 -3.228 -6.726 1.00 97.81 86 ASP A N 1
ATOM 655 C CA . ASP A 1 86 ? 17.893 -4.044 -6.109 1.00 97.81 86 ASP A CA 1
ATOM 656 C C . ASP A 1 86 ? 18.719 -3.224 -5.096 1.00 97.81 86 ASP A C 1
ATOM 658 O O . ASP A 1 86 ? 19.117 -3.738 -4.049 1.00 97.81 86 ASP A O 1
ATOM 662 N N . GLY A 1 87 ? 18.814 -1.904 -5.293 1.00 97.31 87 GLY A N 1
ATOM 663 C CA . GLY A 1 87 ? 19.406 -0.954 -4.342 1.00 97.31 87 GLY A CA 1
ATOM 664 C C . GLY A 1 87 ? 18.497 -0.518 -3.182 1.00 97.31 87 GLY A C 1
ATOM 665 O O . GLY A 1 87 ? 18.816 0.439 -2.473 1.00 97.31 87 GLY A O 1
ATOM 666 N N . TRP A 1 88 ? 17.366 -1.190 -2.937 1.00 97.44 88 TRP A N 1
ATOM 667 C CA . TRP A 1 88 ? 16.352 -0.747 -1.967 1.00 97.44 88 TRP A CA 1
ATOM 668 C C . TRP A 1 88 ? 16.841 -0.570 -0.525 1.00 97.44 88 TRP A C 1
ATOM 670 O O . TRP A 1 88 ? 16.233 0.199 0.215 1.00 97.44 88 TRP A O 1
ATOM 680 N N . GLN A 1 89 ? 17.903 -1.257 -0.098 1.00 96.62 89 GLN A N 1
ATOM 681 C CA . GLN A 1 89 ? 18.443 -1.117 1.264 1.00 96.62 89 GLN A CA 1
ATOM 682 C C . GLN A 1 89 ? 19.381 0.082 1.421 1.00 96.62 89 GLN A C 1
ATOM 684 O O . GLN A 1 89 ? 19.573 0.570 2.534 1.00 96.62 89 GLN A O 1
ATOM 689 N N . THR A 1 90 ? 19.974 0.544 0.323 1.00 96.62 90 THR A N 1
ATOM 690 C CA . THR A 1 90 ? 21.004 1.590 0.315 1.00 96.62 90 THR A CA 1
ATOM 691 C C . THR A 1 90 ? 20.534 2.886 -0.339 1.00 96.62 90 THR A C 1
ATOM 693 O O . THR A 1 90 ? 21.195 3.906 -0.165 1.00 96.62 90 THR A O 1
ATOM 696 N N . GLY A 1 91 ? 19.430 2.838 -1.093 1.00 96.81 91 GLY A N 1
ATOM 697 C CA . GLY A 1 91 ? 18.927 3.941 -1.913 1.00 96.81 91 GLY A CA 1
ATOM 698 C C . GLY A 1 91 ? 19.731 4.165 -3.201 1.00 96.81 91 GLY A C 1
ATOM 699 O O . GLY A 1 91 ? 19.591 5.194 -3.857 1.00 96.81 91 GLY A O 1
ATOM 700 N N . THR A 1 92 ? 20.576 3.201 -3.583 1.00 97.69 92 THR A N 1
ATOM 701 C CA . THR A 1 92 ? 21.300 3.232 -4.864 1.00 97.69 92 THR A CA 1
ATOM 702 C C . THR A 1 92 ? 20.337 2.977 -6.015 1.00 97.69 92 THR A C 1
ATOM 704 O O . THR A 1 92 ? 19.537 2.056 -5.932 1.00 97.69 92 THR A O 1
ATOM 707 N N . VAL A 1 93 ? 20.431 3.754 -7.097 1.00 98.19 93 VAL A N 1
ATOM 708 C CA . VAL A 1 93 ? 19.577 3.583 -8.282 1.00 98.19 93 VAL A CA 1
ATOM 709 C C . VAL A 1 93 ? 20.001 2.336 -9.056 1.00 98.19 93 VAL A C 1
ATOM 711 O O . VAL A 1 93 ? 20.826 2.407 -9.961 1.00 98.19 93 VAL A O 1
ATOM 714 N N . ASP A 1 94 ? 19.439 1.196 -8.672 1.00 98.25 94 ASP A N 1
ATOM 715 C CA . ASP A 1 94 ? 19.698 -0.107 -9.281 1.00 98.25 94 ASP A CA 1
ATOM 716 C C . ASP A 1 94 ? 18.378 -0.869 -9.423 1.00 98.25 94 ASP A C 1
ATOM 718 O O . ASP A 1 94 ? 17.754 -1.243 -8.426 1.00 98.25 94 ASP A O 1
ATOM 722 N N . TRP A 1 95 ? 17.911 -1.026 -10.661 1.00 98.38 95 TRP A N 1
ATOM 723 C CA . TRP A 1 95 ? 16.606 -1.596 -10.981 1.00 98.38 95 TRP A CA 1
ATOM 724 C C . TRP A 1 95 ? 16.746 -2.764 -11.944 1.00 98.38 95 TRP A C 1
ATOM 726 O O . TRP A 1 95 ? 17.417 -2.661 -12.968 1.00 98.38 95 TRP A O 1
ATOM 736 N N . ALA A 1 96 ? 16.007 -3.834 -11.667 1.00 98.00 96 ALA A N 1
ATOM 737 C CA . ALA A 1 96 ? 15.753 -4.863 -12.660 1.00 98.00 96 ALA A CA 1
ATOM 738 C C . ALA A 1 96 ? 14.822 -4.339 -13.765 1.00 98.00 96 ALA A C 1
ATOM 740 O O . ALA A 1 96 ? 13.993 -3.450 -13.535 1.00 98.00 96 ALA A O 1
ATOM 741 N N . ASP A 1 97 ? 14.889 -4.965 -14.941 1.00 97.44 97 ASP A N 1
ATOM 742 C CA . ASP A 1 97 ? 13.983 -4.660 -16.047 1.00 97.44 97 ASP A CA 1
ATOM 743 C C . ASP A 1 97 ? 12.520 -4.854 -15.636 1.00 97.44 97 ASP A C 1
ATOM 745 O O . ASP A 1 97 ? 12.099 -5.935 -15.208 1.00 97.44 97 ASP A O 1
ATOM 749 N N . ALA A 1 98 ? 11.726 -3.796 -15.798 1.00 97.50 98 ALA A N 1
ATOM 750 C CA . ALA A 1 98 ? 10.310 -3.815 -15.467 1.00 97.50 98 ALA A CA 1
ATOM 751 C C . ALA A 1 98 ? 9.519 -4.706 -16.436 1.00 97.50 98 ALA A C 1
ATOM 753 O O . ALA A 1 98 ? 9.699 -4.648 -17.656 1.00 97.50 98 ALA A O 1
ATOM 754 N N . ARG A 1 99 ? 8.562 -5.475 -15.910 1.00 98.44 99 ARG A N 1
ATOM 755 C CA . ARG A 1 99 ? 7.770 -6.446 -16.687 1.00 98.44 99 ARG A CA 1
ATOM 756 C C . ARG A 1 99 ? 6.283 -6.257 -16.445 1.00 98.44 99 ARG A C 1
ATOM 758 O O . ARG A 1 99 ? 5.877 -5.984 -15.323 1.00 98.44 99 ARG A O 1
ATOM 765 N N . THR A 1 100 ? 5.454 -6.434 -17.471 1.00 98.69 100 THR A N 1
ATOM 766 C CA . THR A 1 100 ? 4.015 -6.632 -17.245 1.00 98.69 100 THR A CA 1
ATOM 767 C C . THR A 1 100 ? 3.822 -8.072 -16.796 1.00 98.69 100 THR A C 1
ATOM 769 O O . THR A 1 100 ? 4.230 -8.991 -17.501 1.00 98.69 100 THR A O 1
ATOM 772 N N . VAL A 1 101 ? 3.230 -8.262 -15.621 1.00 98.69 101 VAL A N 1
ATOM 773 C CA . VAL A 1 101 ? 3.034 -9.584 -15.010 1.00 98.69 101 VAL A CA 1
ATOM 774 C C . VAL A 1 101 ? 1.569 -9.949 -14.816 1.00 98.69 101 VAL A C 1
ATOM 776 O O . VAL A 1 101 ? 1.274 -11.045 -14.362 1.00 98.69 101 VAL A O 1
ATOM 779 N N . GLY A 1 102 ? 0.638 -9.068 -15.167 1.00 98.38 102 GLY A N 1
ATOM 780 C CA . GLY A 1 102 ? -0.792 -9.346 -15.116 1.00 98.38 102 GLY A CA 1
ATOM 781 C C . GLY A 1 102 ? -1.597 -8.242 -15.788 1.00 98.38 102 GLY A C 1
ATOM 782 O O . GLY A 1 102 ? -1.054 -7.188 -16.110 1.00 98.38 102 GLY A O 1
ATOM 783 N N . THR A 1 103 ? -2.890 -8.483 -15.977 1.00 98.31 103 THR A N 1
ATOM 784 C CA . THR A 1 103 ? -3.847 -7.546 -16.585 1.00 98.31 103 THR A CA 1
ATOM 785 C C . THR A 1 103 ? -5.160 -7.550 -15.793 1.00 98.31 103 THR A C 1
ATOM 787 O O . THR A 1 103 ? -5.379 -8.427 -14.956 1.00 98.31 103 THR A O 1
ATOM 790 N N . GLY A 1 104 ? -6.025 -6.555 -16.014 1.00 97.88 104 GLY A N 1
ATOM 791 C CA . GLY A 1 104 ? -7.336 -6.451 -15.355 1.00 97.88 104 GLY A CA 1
ATOM 792 C C . GLY A 1 104 ? -7.300 -6.022 -13.881 1.00 97.88 104 GLY A C 1
ATOM 793 O O . GLY A 1 104 ? -8.313 -6.096 -13.188 1.00 97.88 104 GLY A O 1
ATOM 794 N N . TRP A 1 105 ? -6.159 -5.545 -13.380 1.00 98.31 105 TRP A N 1
ATOM 795 C CA . TRP A 1 105 ? -6.006 -5.140 -11.977 1.00 98.31 105 TRP A CA 1
ATOM 796 C C . TRP A 1 105 ? -6.713 -3.821 -11.634 1.00 98.31 105 TRP A C 1
ATOM 798 O O . TRP A 1 105 ? -6.904 -3.510 -10.459 1.00 98.31 105 TRP A O 1
ATOM 808 N N . ASN A 1 106 ? -7.165 -3.073 -12.642 1.00 96.06 106 ASN A N 1
ATOM 809 C CA . ASN A 1 106 ? -8.032 -1.904 -12.477 1.00 96.06 106 ASN A CA 1
ATOM 810 C C . ASN A 1 106 ? -9.470 -2.264 -12.054 1.00 96.06 106 ASN A C 1
ATOM 812 O O . ASN A 1 106 ? -10.229 -1.369 -11.692 1.00 96.06 106 ASN A O 1
ATOM 816 N N . ALA A 1 107 ? -9.849 -3.548 -12.053 1.00 97.19 107 ALA A N 1
ATOM 817 C CA . ALA A 1 107 ? -11.144 -3.996 -11.540 1.00 97.19 107 ALA A CA 1
ATOM 818 C C . ALA A 1 107 ? -11.266 -3.879 -10.006 1.00 97.19 107 ALA A C 1
ATOM 820 O O . ALA A 1 107 ? -12.377 -3.891 -9.469 1.00 97.19 107 ALA A O 1
ATOM 821 N N . PHE A 1 108 ? -10.145 -3.784 -9.282 1.00 97.25 108 PHE A N 1
ATOM 822 C CA . PHE A 1 108 ? -10.144 -3.736 -7.821 1.00 97.25 108 PHE A CA 1
ATOM 823 C C . PHE A 1 108 ? -10.240 -2.311 -7.275 1.00 97.25 108 PHE A C 1
ATOM 825 O O . PHE A 1 108 ? -9.481 -1.417 -7.645 1.00 97.25 108 PHE A O 1
ATOM 832 N N . THR A 1 109 ? -11.113 -2.128 -6.285 1.00 95.56 109 THR A N 1
ATOM 833 C CA . THR A 1 109 ? -11.201 -0.880 -5.511 1.00 95.56 109 THR A CA 1
ATOM 834 C C . THR A 1 109 ? -10.009 -0.709 -4.578 1.00 95.56 109 THR A C 1
ATOM 836 O O . THR A 1 109 ? -9.615 0.418 -4.276 1.00 95.56 109 THR A O 1
ATOM 839 N N . ARG A 1 110 ? -9.417 -1.820 -4.114 1.00 95.56 110 ARG A N 1
ATOM 840 C CA . ARG A 1 110 ? -8.206 -1.838 -3.285 1.00 95.56 110 ARG A CA 1
ATOM 841 C C . ARG A 1 110 ? -7.294 -2.992 -3.672 1.00 95.56 110 ARG A C 1
ATOM 843 O O . ARG A 1 110 ? -7.791 -4.074 -3.958 1.00 95.56 110 ARG A O 1
ATOM 850 N N . VAL A 1 111 ? -5.981 -2.776 -3.642 1.00 97.56 111 VAL A N 1
ATOM 851 C CA . VAL A 1 111 ? -4.974 -3.832 -3.823 1.00 97.56 111 VAL A CA 1
ATOM 852 C C . VAL A 1 111 ? -3.867 -3.627 -2.802 1.00 97.56 111 VAL A C 1
ATOM 854 O O . VAL A 1 111 ? -3.376 -2.511 -2.673 1.00 97.56 111 VAL A O 1
ATOM 857 N N . PHE A 1 112 ? -3.488 -4.684 -2.089 1.00 96.69 112 PHE A N 1
ATOM 858 C CA . PHE A 1 112 ? -2.406 -4.671 -1.103 1.00 96.69 112 PHE A CA 1
ATOM 859 C C . PHE A 1 112 ? -1.679 -6.021 -1.095 1.00 96.69 112 PHE A C 1
ATOM 861 O O . PHE A 1 112 ? -2.210 -7.025 -1.563 1.00 96.69 112 PHE A O 1
ATOM 868 N N . SER A 1 113 ? -0.460 -6.073 -0.561 1.00 96.06 113 SER A N 1
ATOM 869 C CA . SER A 1 113 ? 0.379 -7.280 -0.575 1.00 96.06 113 SER A CA 1
ATOM 870 C C . SER A 1 113 ? 0.818 -7.666 0.831 1.00 96.06 113 SER A C 1
ATOM 872 O O . SER A 1 113 ? 1.145 -6.804 1.642 1.00 96.06 113 SER A O 1
ATOM 874 N N . ALA A 1 114 ? 0.839 -8.971 1.114 1.00 94.69 114 ALA A N 1
ATOM 875 C CA . ALA A 1 114 ? 1.363 -9.521 2.370 1.00 94.69 114 ALA A CA 1
ATOM 876 C C . ALA A 1 114 ? 2.851 -9.900 2.299 1.00 94.69 114 ALA A C 1
ATOM 878 O O . ALA A 1 114 ? 3.372 -10.511 3.242 1.00 94.69 114 ALA A O 1
ATOM 879 N N . GLY A 1 115 ? 3.522 -9.525 1.207 1.00 94.88 115 GLY A N 1
ATOM 880 C CA . GLY A 1 115 ? 4.898 -9.894 0.905 1.00 94.88 115 GLY A CA 1
ATOM 881 C C . GLY A 1 115 ? 5.012 -11.250 0.208 1.00 94.88 115 GLY A C 1
ATOM 882 O O . GLY A 1 115 ? 4.037 -11.993 0.061 1.00 94.88 115 GLY A O 1
ATOM 883 N N . ARG A 1 116 ? 6.229 -11.579 -0.238 1.00 96.19 116 ARG A N 1
ATOM 884 C CA . ARG A 1 116 ? 6.593 -12.859 -0.885 1.00 96.19 116 ARG A CA 1
ATOM 885 C C . ARG A 1 116 ? 5.649 -13.280 -2.024 1.00 96.19 116 ARG A C 1
ATOM 887 O O . ARG A 1 116 ? 5.309 -14.459 -2.147 1.00 96.19 116 ARG A O 1
ATOM 894 N N . GLY A 1 117 ? 5.204 -12.309 -2.822 1.00 97.19 117 GLY A N 1
ATOM 895 C CA . GLY A 1 117 ? 4.338 -12.528 -3.984 1.00 97.19 117 GLY A CA 1
ATOM 896 C C . GLY A 1 117 ? 2.848 -12.692 -3.681 1.00 97.19 117 GLY A C 1
ATOM 897 O O . GLY A 1 117 ? 2.079 -12.899 -4.613 1.00 97.19 117 GLY A O 1
ATOM 898 N N . VAL A 1 118 ? 2.413 -12.593 -2.424 1.00 98.50 118 VAL A N 1
ATOM 899 C CA . VAL A 1 118 ? 0.991 -12.692 -2.068 1.00 98.50 118 VAL A CA 1
ATOM 900 C C . VAL A 1 118 ? 0.318 -11.329 -2.178 1.00 98.50 118 VAL A C 1
ATOM 902 O O . VAL A 1 118 ? 0.685 -10.395 -1.463 1.00 98.50 118 VAL A O 1
ATOM 905 N N . ILE A 1 119 ? -0.695 -11.238 -3.036 1.00 98.50 119 ILE A N 1
ATOM 906 C CA . ILE A 1 119 ? -1.431 -10.011 -3.341 1.00 98.50 119 ILE A CA 1
ATOM 907 C C . ILE A 1 119 ? -2.922 -10.247 -3.113 1.00 98.50 119 ILE A C 1
ATOM 909 O O . ILE A 1 119 ? -3.467 -11.283 -3.488 1.00 98.50 119 ILE A O 1
ATOM 913 N N . TYR A 1 120 ? -3.580 -9.265 -2.512 1.00 98.69 120 TYR A N 1
ATOM 914 C CA . TYR A 1 120 ? -5.016 -9.244 -2.315 1.00 98.69 120 TYR A CA 1
ATOM 915 C C . TYR A 1 120 ? -5.647 -8.117 -3.121 1.00 98.69 120 TYR A C 1
ATOM 917 O O . TYR A 1 120 ? -5.113 -7.009 -3.149 1.00 98.69 120 TYR A O 1
ATOM 925 N N . GLY A 1 121 ? -6.801 -8.389 -3.720 1.00 98.25 121 GLY A N 1
ATOM 926 C CA . GLY A 1 121 ? -7.646 -7.408 -4.390 1.00 98.25 121 GLY A CA 1
ATOM 927 C C . GLY A 1 121 ? -9.036 -7.373 -3.762 1.00 98.25 121 GLY A C 1
ATOM 928 O O . GLY A 1 121 ? -9.618 -8.420 -3.493 1.00 98.25 121 GLY A O 1
ATOM 929 N N . VAL A 1 122 ? -9.577 -6.178 -3.531 1.00 98.56 122 VAL A N 1
ATOM 930 C CA . VAL A 1 122 ? -10.951 -5.969 -3.053 1.00 98.56 122 VAL A CA 1
ATOM 931 C C . VAL A 1 122 ? -11.811 -5.518 -4.223 1.00 98.56 122 VAL A C 1
ATOM 933 O O . VAL A 1 122 ? -11.580 -4.452 -4.799 1.00 98.56 122 VAL A O 1
ATOM 936 N N . LEU A 1 123 ? -12.813 -6.314 -4.576 1.00 98.19 123 LEU A N 1
ATOM 937 C CA . LEU A 1 123 ? -13.801 -5.954 -5.591 1.00 98.19 123 LEU A CA 1
ATOM 938 C C . LEU A 1 123 ? -14.817 -4.930 -5.048 1.00 98.19 123 LEU A C 1
ATOM 940 O O . LEU A 1 123 ? -14.992 -4.826 -3.831 1.00 98.19 123 LEU A O 1
ATOM 944 N N . PRO A 1 124 ? -15.525 -4.180 -5.918 1.00 97.62 124 PRO A N 1
ATOM 945 C CA . PRO A 1 124 ? -16.534 -3.203 -5.488 1.00 97.62 124 PRO A CA 1
ATOM 946 C C . PRO A 1 124 ? -17.646 -3.785 -4.601 1.00 97.62 124 PRO A C 1
ATOM 948 O O . PRO A 1 124 ? -18.146 -3.110 -3.703 1.00 97.62 124 PRO A O 1
ATOM 951 N N . ASN A 1 125 ? -17.995 -5.057 -4.810 1.00 97.38 125 ASN A N 1
ATOM 952 C CA . ASN A 1 125 ? -18.976 -5.783 -4.000 1.00 97.38 125 ASN A CA 1
ATOM 953 C C . ASN A 1 125 ? -18.457 -6.174 -2.596 1.00 97.38 125 ASN A C 1
ATOM 955 O O . ASN A 1 125 ? -19.208 -6.740 -1.807 1.00 97.38 125 ASN A O 1
ATOM 959 N N . GLY A 1 126 ? -17.190 -5.884 -2.282 1.00 98.12 126 GLY A N 1
ATOM 960 C CA . GLY A 1 126 ? -16.554 -6.194 -1.003 1.00 98.12 126 GLY A CA 1
ATOM 961 C C . GLY A 1 126 ? -15.868 -7.555 -0.931 1.00 98.12 126 GLY A C 1
ATOM 962 O O . GLY A 1 126 ? -15.332 -7.888 0.129 1.00 98.12 126 GLY A O 1
ATOM 963 N N . ASP A 1 127 ? -15.855 -8.333 -2.014 1.00 98.81 127 ASP A N 1
ATOM 964 C CA . ASP A 1 127 ? -15.144 -9.609 -2.057 1.00 98.81 127 ASP A CA 1
ATOM 965 C C . ASP A 1 127 ? -13.629 -9.393 -2.042 1.00 98.81 127 ASP A C 1
ATOM 967 O O . ASP A 1 127 ? -13.091 -8.589 -2.805 1.00 98.81 127 ASP A O 1
ATOM 971 N N . LEU A 1 128 ? -12.940 -10.137 -1.175 1.00 98.75 128 LEU A N 1
ATOM 972 C CA . LEU A 1 128 ? -11.485 -10.164 -1.092 1.00 98.75 128 LEU A CA 1
ATOM 973 C C . LEU A 1 128 ? -10.965 -11.371 -1.863 1.00 98.75 128 LEU A C 1
ATOM 975 O O . LEU A 1 128 ? -11.220 -12.517 -1.487 1.00 98.75 128 LEU A O 1
ATOM 979 N N . HIS A 1 129 ? -10.208 -11.107 -2.918 1.00 98.75 129 HIS A N 1
ATOM 980 C CA . HIS A 1 129 ? -9.543 -12.118 -3.723 1.00 98.75 129 HIS A CA 1
ATOM 981 C C . HIS A 1 129 ? -8.059 -12.175 -3.386 1.00 98.75 129 HIS A C 1
ATOM 983 O O . HIS A 1 129 ? -7.393 -11.148 -3.305 1.00 98.75 129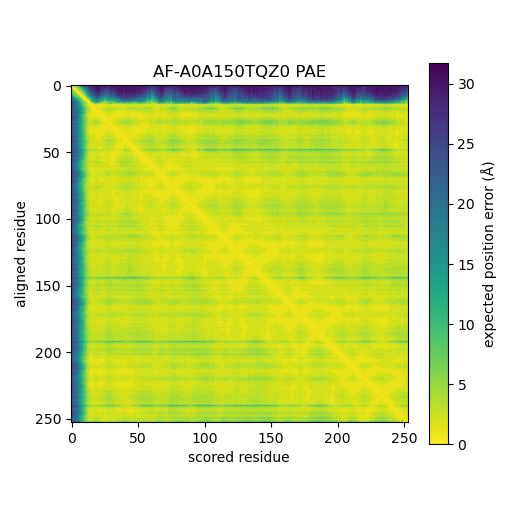 HIS A O 1
ATOM 989 N N . TRP A 1 130 ? -7.548 -13.385 -3.209 1.00 98.81 130 TRP A N 1
ATOM 990 C CA . TRP A 1 130 ? -6.143 -13.704 -3.015 1.00 98.81 130 TRP A CA 1
ATOM 991 C C . TRP A 1 130 ? -5.519 -14.180 -4.326 1.00 98.81 130 TRP A C 1
ATOM 993 O O . TRP A 1 130 ? -6.135 -14.932 -5.088 1.00 98.81 130 TRP A O 1
ATOM 1003 N N . TYR A 1 131 ? -4.277 -13.765 -4.543 1.00 98.75 131 TYR A N 1
ATOM 1004 C CA . TYR A 1 131 ? -3.416 -14.150 -5.649 1.00 98.75 131 TYR A CA 1
ATOM 1005 C C . TYR A 1 131 ? -2.006 -14.411 -5.127 1.00 98.75 131 TYR A C 1
ATOM 1007 O O . TYR A 1 131 ? -1.529 -13.721 -4.220 1.00 98.75 131 TYR A O 1
ATOM 1015 N N . ARG A 1 132 ? -1.293 -15.340 -5.760 1.00 98.56 132 ARG A N 1
ATOM 1016 C CA . ARG A 1 132 ? 0.138 -15.539 -5.528 1.00 98.56 132 ARG A CA 1
ATOM 1017 C C . ARG A 1 132 ? 0.910 -15.450 -6.827 1.00 98.56 132 ARG A C 1
ATOM 1019 O O . ARG A 1 132 ? 0.745 -16.293 -7.696 1.00 98.56 132 ARG A O 1
ATOM 1026 N N . HIS A 1 133 ? 1.782 -14.458 -6.916 1.00 98.62 133 HIS A N 1
ATOM 1027 C CA . HIS A 1 133 ? 2.787 -14.334 -7.958 1.00 98.62 133 HIS A CA 1
ATOM 1028 C C . HIS A 1 133 ? 3.990 -15.200 -7.579 1.00 98.62 133 HIS A C 1
ATOM 1030 O O . HIS A 1 133 ? 4.814 -14.813 -6.751 1.00 98.62 133 HIS A O 1
ATOM 1036 N N . ASN A 1 134 ? 4.093 -16.394 -8.149 1.00 98.38 134 ASN A N 1
ATOM 1037 C CA . ASN A 1 134 ? 5.181 -17.331 -7.868 1.00 98.38 134 ASN A CA 1
ATOM 1038 C C . ASN A 1 134 ? 6.525 -16.787 -8.379 1.00 98.38 134 ASN A C 1
ATOM 1040 O O . ASN A 1 134 ? 7.549 -16.938 -7.714 1.00 98.38 134 ASN A O 1
ATOM 1044 N N . GLY A 1 135 ? 6.497 -16.058 -9.498 1.00 97.94 135 GLY A N 1
ATOM 1045 C CA . GLY A 1 135 ? 7.645 -15.370 -10.085 1.00 97.94 135 GLY A CA 1
ATOM 1046 C C . GLY A 1 135 ? 8.003 -14.025 -9.447 1.00 97.94 135 GLY A C 1
ATOM 1047 O O . GLY A 1 135 ? 8.763 -13.268 -10.044 1.00 97.94 135 GLY A O 1
ATOM 1048 N N . TRP A 1 136 ? 7.507 -13.692 -8.248 1.00 98.00 136 TRP A N 1
ATOM 1049 C CA . TRP A 1 136 ? 7.698 -12.364 -7.638 1.00 98.00 136 TRP A CA 1
ATOM 1050 C C . TRP A 1 136 ? 9.155 -11.925 -7.471 1.00 98.00 136 TRP A C 1
ATOM 1052 O O . TRP A 1 136 ? 9.414 -10.726 -7.457 1.00 98.00 136 TRP A O 1
ATOM 1062 N N . GLN A 1 137 ? 10.106 -12.854 -7.360 1.00 97.12 137 GLN A N 1
ATOM 1063 C CA . GLN A 1 137 ? 11.528 -12.511 -7.276 1.00 97.12 137 GLN A CA 1
ATOM 1064 C C . GLN A 1 137 ? 12.149 -12.224 -8.639 1.00 97.12 137 GLN A C 1
ATOM 1066 O O . GLN A 1 137 ? 13.146 -11.519 -8.692 1.00 97.12 137 GLN A O 1
ATOM 1071 N N . THR A 1 138 ? 11.600 -12.758 -9.729 1.00 97.31 138 THR A N 1
ATOM 1072 C CA . THR A 1 138 ? 12.205 -12.722 -11.073 1.00 97.31 138 THR A CA 1
ATOM 1073 C C . THR A 1 138 ? 11.387 -11.920 -12.084 1.00 97.31 138 THR A C 1
ATOM 1075 O O . THR A 1 138 ? 11.866 -11.663 -13.187 1.00 97.31 138 THR A O 1
ATOM 1078 N N . GLY A 1 139 ? 10.148 -11.562 -11.742 1.00 97.69 139 GLY A N 1
ATOM 1079 C CA . GLY A 1 139 ? 9.176 -10.974 -12.658 1.00 97.69 139 GLY A CA 1
ATOM 1080 C C . GLY A 1 139 ? 8.676 -11.962 -13.719 1.00 97.69 139 GLY A C 1
ATOM 1081 O O . GLY A 1 139 ? 8.268 -11.536 -14.798 1.00 97.69 139 GLY A O 1
ATOM 1082 N N . ALA A 1 140 ? 8.779 -13.274 -13.480 1.00 98.38 140 ALA A N 1
ATOM 1083 C CA . ALA A 1 140 ? 8.212 -14.287 -14.370 1.00 98.38 140 ALA A CA 1
ATOM 1084 C C . ALA A 1 140 ? 6.689 -14.361 -14.197 1.00 98.38 140 ALA A C 1
ATOM 1086 O O . ALA A 1 140 ? 6.205 -14.416 -13.072 1.00 98.38 140 ALA A O 1
ATOM 1087 N N . VAL A 1 141 ? 5.939 -14.405 -15.300 1.00 98.38 141 VAL A N 1
ATOM 1088 C CA . VAL A 1 141 ? 4.469 -14.474 -15.271 1.00 98.38 141 VAL A CA 1
ATOM 1089 C C . VAL A 1 141 ? 4.016 -15.877 -14.861 1.00 98.38 141 VAL A C 1
ATOM 1091 O O . VAL A 1 141 ? 3.742 -16.727 -15.701 1.00 98.38 141 VAL A O 1
ATOM 1094 N N . ASP A 1 142 ? 3.971 -16.119 -13.555 1.00 98.44 142 ASP A N 1
ATOM 1095 C CA . ASP A 1 142 ? 3.570 -17.387 -12.943 1.00 98.44 142 ASP A CA 1
ATOM 1096 C C . ASP A 1 142 ? 2.693 -17.102 -11.718 1.00 98.44 142 ASP A C 1
ATOM 1098 O O . ASP A 1 142 ? 3.130 -16.439 -10.770 1.00 98.44 142 ASP A O 1
ATOM 1102 N N . TRP A 1 143 ? 1.449 -17.584 -11.757 1.00 98.56 143 TRP A N 1
ATOM 1103 C CA . TRP A 1 143 ? 0.412 -17.244 -10.791 1.00 98.56 143 TRP A CA 1
ATOM 1104 C C . TRP A 1 143 ? -0.341 -18.460 -10.261 1.00 98.56 143 TRP A C 1
ATOM 1106 O O . TRP A 1 143 ? -0.658 -19.399 -10.986 1.00 98.56 143 TRP A O 1
ATOM 1116 N N . THR A 1 144 ? -0.727 -18.377 -8.990 1.00 98.56 144 THR A N 1
ATOM 1117 C CA . THR A 1 144 ? -1.755 -19.218 -8.371 1.00 98.56 144 THR A CA 1
ATOM 1118 C C . THR A 1 144 ? -2.935 -18.344 -7.939 1.00 98.56 144 THR A C 1
ATOM 1120 O O . THR A 1 144 ? -2.741 -17.256 -7.390 1.00 98.56 144 THR A O 1
ATOM 1123 N N . GLY A 1 145 ? -4.158 -18.829 -8.166 1.00 95.75 145 GLY A N 1
ATOM 1124 C CA . GLY A 1 145 ? -5.404 -18.094 -7.927 1.00 95.75 145 GLY A CA 1
ATOM 1125 C C . GLY A 1 145 ? -6.046 -17.572 -9.224 1.00 95.75 145 GLY A C 1
ATOM 1126 O O . GLY A 1 145 ? -5.611 -17.958 -10.309 1.00 95.75 145 GLY A O 1
ATOM 1127 N N . PRO A 1 146 ? -7.078 -16.712 -9.137 1.00 96.94 146 PRO A N 1
ATOM 1128 C CA . PRO A 1 146 ? -7.647 -16.146 -7.910 1.00 96.94 146 PRO A CA 1
ATOM 1129 C C . PRO A 1 146 ? -8.345 -17.149 -6.998 1.00 96.94 146 PRO A C 1
ATOM 1131 O O . PRO A 1 146 ? -8.935 -18.121 -7.461 1.00 96.94 146 PRO A O 1
ATOM 1134 N N . GLN A 1 147 ? -8.384 -16.834 -5.705 1.00 98.44 147 GLN A N 1
ATOM 1135 C CA . GLN A 1 147 ? -9.293 -17.459 -4.742 1.00 98.44 147 GLN A CA 1
ATOM 1136 C C . GLN A 1 147 ? -10.024 -16.380 -3.949 1.00 98.44 147 GLN A C 1
ATOM 1138 O O . GLN A 1 147 ? -9.397 -15.456 -3.437 1.00 98.44 147 GLN A O 1
ATOM 1143 N N . LYS A 1 148 ? -11.351 -16.476 -3.839 1.00 98.62 148 LYS A N 1
ATOM 1144 C CA . LYS A 1 148 ? -12.111 -15.616 -2.926 1.00 98.62 148 LYS A CA 1
ATOM 1145 C C . LYS A 1 148 ? -11.850 -16.088 -1.498 1.00 98.62 148 LYS A C 1
ATOM 1147 O O . LYS A 1 148 ? -12.192 -17.215 -1.155 1.00 98.62 148 LYS A O 1
ATOM 1152 N N . VAL A 1 149 ? -11.257 -15.224 -0.684 1.00 98.75 149 VAL A N 1
ATOM 1153 C CA . VAL A 1 149 ? -10.831 -15.535 0.691 1.00 98.75 149 VAL A CA 1
ATOM 1154 C C . VAL A 1 149 ? -11.575 -14.733 1.750 1.00 98.75 149 VAL A C 1
ATOM 1156 O O . VAL A 1 149 ? -11.344 -14.926 2.937 1.00 98.75 149 VAL A O 1
ATOM 1159 N N . GLY A 1 150 ? -12.475 -13.836 1.354 1.00 98.31 150 GLY A N 1
ATOM 1160 C CA . GLY A 1 150 ? -13.303 -13.080 2.285 1.00 98.31 150 GLY A CA 1
ATOM 1161 C C . GLY A 1 150 ? -14.329 -12.201 1.580 1.00 98.31 150 GLY A C 1
ATOM 1162 O O . GLY A 1 150 ? -14.385 -12.142 0.351 1.00 98.31 150 GLY A O 1
ATOM 1163 N N . ASN A 1 151 ? -15.137 -11.507 2.375 1.00 98.31 151 ASN A N 1
ATOM 1164 C CA . ASN A 1 151 ? -16.190 -10.595 1.935 1.00 98.31 151 ASN A CA 1
ATOM 1165 C C . ASN A 1 151 ? -16.348 -9.431 2.931 1.00 98.31 151 ASN A C 1
ATOM 1167 O O . ASN A 1 151 ? -15.846 -9.501 4.050 1.00 98.31 151 ASN A O 1
ATOM 1171 N N . GLY A 1 152 ? -17.049 -8.367 2.527 1.00 98.00 152 GLY A N 1
ATOM 1172 C CA . GLY A 1 152 ? -17.311 -7.193 3.373 1.00 98.00 152 GLY A CA 1
ATOM 1173 C C . GLY A 1 152 ? -16.133 -6.221 3.518 1.00 98.00 152 GLY A C 1
ATOM 1174 O O . GLY A 1 152 ? -16.194 -5.285 4.312 1.00 98.00 152 GLY A O 1
ATOM 1175 N N . TRP A 1 153 ? -15.062 -6.392 2.740 1.00 98.31 153 TRP A N 1
ATOM 1176 C CA . TRP A 1 153 ? -13.860 -5.553 2.829 1.00 98.31 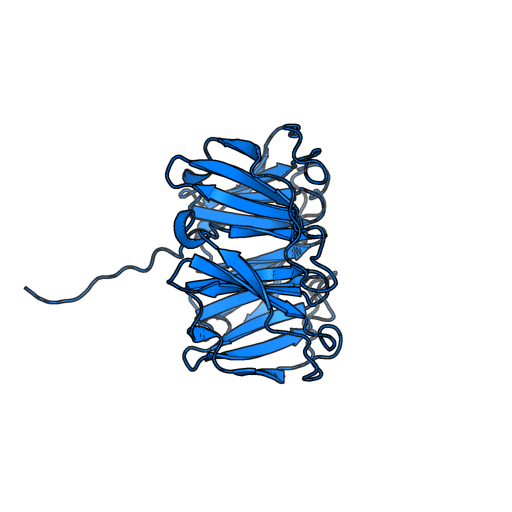153 TRP A CA 1
ATOM 1177 C C . TRP A 1 153 ? -14.044 -4.145 2.246 1.00 98.31 153 TRP A C 1
ATOM 1179 O O . TRP A 1 153 ? -13.198 -3.275 2.445 1.00 98.31 153 TRP A O 1
ATOM 1189 N N . ASN A 1 154 ? -15.161 -3.892 1.562 1.00 96.25 154 ASN A N 1
ATOM 1190 C CA . ASN A 1 154 ? -15.569 -2.558 1.125 1.00 96.25 154 ASN A CA 1
ATOM 1191 C C . ASN A 1 154 ? -16.081 -1.669 2.275 1.00 96.25 154 ASN A C 1
ATOM 1193 O O . ASN A 1 154 ? -16.213 -0.466 2.068 1.00 96.25 154 ASN A O 1
ATOM 1197 N N . ALA A 1 155 ? -16.331 -2.223 3.468 1.00 97.25 155 ALA A N 1
ATOM 1198 C CA . ALA A 1 155 ? -16.744 -1.454 4.645 1.00 97.25 155 ALA A CA 1
ATOM 1199 C C . ALA A 1 155 ? -15.619 -0.579 5.235 1.00 97.25 155 ALA A C 1
ATOM 1201 O O . ALA A 1 155 ? -15.895 0.384 5.951 1.00 97.25 155 ALA A O 1
ATOM 1202 N N . PHE A 1 156 ? -14.354 -0.904 4.955 1.00 96.94 156 PHE A N 1
ATOM 1203 C CA . PHE A 1 156 ? -13.204 -0.144 5.441 1.00 96.94 156 PHE A CA 1
ATOM 1204 C C . PHE A 1 156 ? -12.896 1.039 4.527 1.00 96.94 156 PHE A C 1
ATOM 1206 O O . PHE A 1 156 ? -12.953 0.920 3.304 1.00 96.94 156 PHE A O 1
ATOM 1213 N N . THR A 1 157 ? -12.483 2.165 5.108 1.00 94.88 157 THR A N 1
ATOM 1214 C CA . THR A 1 157 ? -11.933 3.290 4.339 1.00 94.88 157 THR A CA 1
ATOM 1215 C C . THR A 1 157 ? -10.539 2.937 3.821 1.00 94.88 157 THR A C 1
ATOM 1217 O O . THR A 1 157 ? -10.255 3.146 2.641 1.00 94.88 157 THR A O 1
ATOM 1220 N N . HIS A 1 158 ? -9.729 2.281 4.658 1.00 94.25 158 HIS A N 1
ATOM 1221 C CA . HIS A 1 158 ? -8.367 1.841 4.352 1.00 94.25 158 HIS A CA 1
ATOM 1222 C C . HIS A 1 158 ? -8.167 0.371 4.716 1.00 94.25 158 HIS A C 1
ATOM 1224 O O . HIS A 1 158 ? -8.649 -0.082 5.753 1.00 94.25 158 HIS A O 1
ATOM 1230 N N . VAL A 1 159 ? -7.415 -0.357 3.889 1.00 96.81 159 VAL A N 1
ATOM 1231 C CA . VAL A 1 159 ? -6.998 -1.741 4.150 1.00 96.81 159 VAL A CA 1
ATOM 1232 C C . VAL A 1 159 ? -5.537 -1.881 3.750 1.00 96.81 159 VAL A C 1
ATOM 1234 O O . VAL A 1 159 ? -5.183 -1.530 2.629 1.00 96.81 159 VAL A O 1
ATOM 1237 N N . PHE A 1 160 ? -4.700 -2.395 4.645 1.00 96.25 160 PHE A N 1
ATOM 1238 C CA . PHE A 1 160 ? -3.272 -2.580 4.3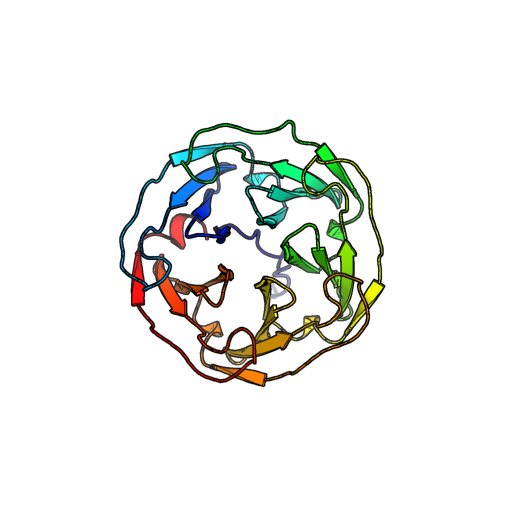86 1.00 96.25 160 PHE A CA 1
ATOM 1239 C C . PHE A 1 160 ? -2.738 -3.817 5.109 1.00 96.25 160 PHE A C 1
ATOM 1241 O O . PHE A 1 160 ? -3.261 -4.235 6.143 1.00 96.25 160 PHE A O 1
ATOM 1248 N N . SER A 1 161 ? -1.678 -4.428 4.578 1.00 95.56 161 SER A N 1
ATOM 1249 C CA . SER A 1 161 ? -1.064 -5.589 5.227 1.00 95.56 161 SER A CA 1
ATOM 1250 C C . SER A 1 161 ? -0.032 -5.177 6.273 1.00 95.56 161 SER A C 1
ATOM 1252 O O . SER A 1 161 ? 0.765 -4.274 6.045 1.00 95.56 161 SER A O 1
ATOM 1254 N N . GLY A 1 162 ? 0.010 -5.906 7.391 1.00 94.31 162 GLY A N 1
ATOM 1255 C CA . GLY A 1 162 ? 1.141 -5.912 8.329 1.00 94.31 162 GLY A CA 1
ATOM 1256 C C . GLY A 1 162 ? 2.279 -6.868 7.935 1.00 94.31 162 GLY A C 1
ATOM 1257 O O . GLY A 1 162 ? 3.270 -6.978 8.664 1.00 94.31 162 GLY A O 1
ATOM 1258 N N . GLY A 1 163 ? 2.129 -7.573 6.807 1.00 93.44 163 GLY A N 1
ATOM 1259 C CA . GLY A 1 163 ? 2.989 -8.659 6.341 1.00 93.44 163 GLY A CA 1
ATOM 1260 C C . GLY A 1 163 ? 2.609 -10.028 6.919 1.00 93.44 163 GLY A C 1
ATOM 1261 O O . GLY A 1 163 ? 1.978 -10.130 7.972 1.00 93.44 163 GLY A O 1
ATOM 1262 N N . ARG A 1 164 ? 3.016 -11.108 6.234 1.00 93.62 164 ARG A N 1
ATOM 1263 C CA . ARG A 1 164 ? 2.854 -12.509 6.696 1.00 93.62 164 ARG A CA 1
ATOM 1264 C C . ARG A 1 164 ? 1.414 -12.877 7.099 1.00 93.62 164 ARG A C 1
ATOM 1266 O O . ARG A 1 164 ? 1.195 -13.510 8.130 1.00 93.62 164 ARG A O 1
ATOM 1273 N N . GLY A 1 165 ? 0.444 -12.449 6.293 1.00 95.88 165 GLY A N 1
ATOM 1274 C CA . GLY A 1 165 ? -0.980 -12.745 6.489 1.00 95.88 165 GLY A CA 1
ATOM 1275 C C . GLY A 1 165 ? -1.714 -11.810 7.450 1.00 95.88 165 GLY A C 1
ATOM 1276 O O . GLY A 1 165 ? -2.928 -11.916 7.571 1.00 95.88 165 GLY A O 1
ATOM 1277 N N . VAL A 1 166 ? -1.027 -10.870 8.101 1.00 98.38 166 VAL A N 1
ATOM 1278 C CA . VAL A 1 166 ? -1.687 -9.852 8.927 1.00 98.38 166 VAL A CA 1
ATOM 1279 C C . VAL A 1 166 ? -2.289 -8.771 8.038 1.00 98.38 166 VAL A C 1
ATOM 1281 O O . VAL A 1 166 ? -1.618 -8.252 7.140 1.00 98.38 166 VAL A O 1
ATOM 1284 N N . VAL A 1 167 ? -3.542 -8.415 8.303 1.00 98.50 167 VAL A N 1
ATOM 1285 C CA . VAL A 1 167 ? -4.288 -7.379 7.586 1.00 98.50 167 VAL A CA 1
ATOM 1286 C C . VAL A 1 167 ? -4.933 -6.441 8.595 1.00 98.50 167 VAL A C 1
ATOM 1288 O O . VAL A 1 167 ? -5.539 -6.881 9.570 1.00 98.50 167 VAL A O 1
ATOM 1291 N N . TYR A 1 168 ? -4.800 -5.147 8.346 1.00 98.62 168 TYR A N 1
ATOM 1292 C CA . TYR A 1 168 ? -5.468 -4.100 9.096 1.00 98.62 168 TYR A CA 1
ATOM 1293 C C . TYR A 1 168 ? -6.531 -3.436 8.231 1.00 98.62 168 TYR A C 1
ATOM 1295 O O . TYR A 1 168 ? -6.308 -3.204 7.042 1.00 98.62 168 TYR A O 1
ATOM 1303 N N . GLY A 1 169 ? -7.666 -3.104 8.838 1.00 98.06 169 GLY A N 1
ATOM 1304 C CA . GLY A 1 169 ? -8.731 -2.317 8.228 1.00 98.06 169 GLY A CA 1
ATOM 1305 C C . GLY A 1 169 ? -9.120 -1.152 9.131 1.00 98.06 169 GLY A C 1
ATOM 1306 O O . GLY A 1 169 ? -9.271 -1.339 10.336 1.00 98.06 169 GLY A O 1
ATOM 1307 N N . ILE A 1 170 ? -9.288 0.041 8.563 1.00 98.50 170 ILE A N 1
ATOM 1308 C CA . ILE A 1 170 ? -9.776 1.225 9.284 1.00 98.50 170 ILE A CA 1
ATOM 1309 C C . ILE A 1 170 ? -11.232 1.453 8.893 1.00 98.50 170 ILE A C 1
ATOM 1311 O O . ILE A 1 170 ? -11.546 1.616 7.713 1.00 98.50 170 ILE A O 1
ATOM 1315 N N . LEU A 1 171 ? -12.129 1.444 9.875 1.00 98.19 171 LEU A N 1
ATOM 1316 C CA . LEU A 1 171 ? -13.537 1.779 9.669 1.00 98.19 171 LEU A CA 1
ATOM 1317 C C . LEU A 1 171 ? -13.737 3.305 9.584 1.00 98.19 171 LEU A C 1
ATOM 1319 O O . LEU A 1 171 ? -12.913 4.061 10.103 1.00 98.19 171 LEU A O 1
ATOM 1323 N N . PRO A 1 172 ? -14.842 3.794 8.985 1.00 97.38 172 PRO A N 1
ATOM 1324 C CA . PRO A 1 172 ? -15.131 5.232 8.895 1.00 97.38 172 PRO A CA 1
ATOM 1325 C C . PRO A 1 172 ? -15.149 5.962 10.247 1.00 97.38 172 PRO A C 1
ATOM 1327 O O . PRO A 1 172 ? -14.778 7.132 10.332 1.00 97.38 172 PRO A O 1
ATOM 1330 N N . ASN A 1 173 ? -15.531 5.262 11.319 1.00 97.12 173 ASN A N 1
ATOM 1331 C CA . ASN A 1 173 ? -15.528 5.784 12.688 1.00 97.12 173 ASN A CA 1
ATOM 1332 C C . ASN A 1 173 ? -14.118 5.883 13.314 1.00 97.12 173 ASN A C 1
ATOM 1334 O O . ASN A 1 173 ? -13.990 6.334 14.449 1.00 97.12 173 ASN A O 1
ATOM 1338 N N . GLY A 1 174 ? -13.072 5.458 12.600 1.00 97.94 174 GLY A N 1
ATOM 1339 C CA . GLY A 1 174 ? -11.683 5.498 13.053 1.00 97.94 174 GLY A CA 1
ATOM 1340 C C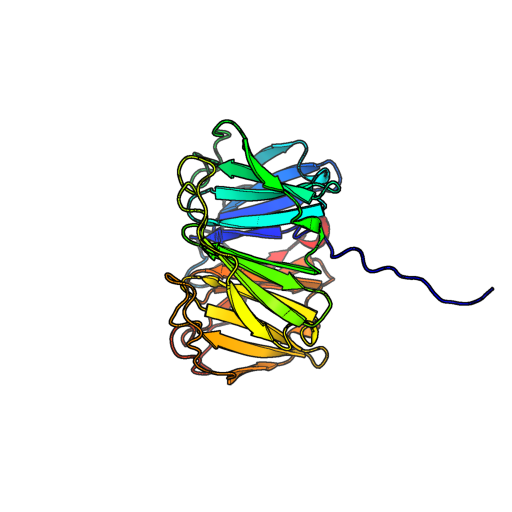 . GLY A 1 174 ? -11.213 4.270 13.825 1.00 97.94 174 GLY A C 1
ATOM 1341 O O . GLY A 1 174 ? -10.072 4.264 14.292 1.00 97.94 174 GLY A O 1
ATOM 1342 N N . ASP A 1 175 ? -12.041 3.236 13.963 1.00 98.75 175 ASP A N 1
ATOM 1343 C CA . ASP A 1 175 ? -11.624 1.984 14.588 1.00 98.75 175 ASP A CA 1
ATOM 1344 C C . ASP A 1 175 ? -10.657 1.220 13.677 1.00 98.75 175 ASP A C 1
ATOM 1346 O O . ASP A 1 175 ? -10.951 0.969 12.506 1.00 98.75 175 ASP A O 1
ATOM 1350 N N . LEU A 1 176 ? -9.509 0.824 14.230 1.00 98.69 176 LEU A N 1
ATOM 1351 C CA . LEU A 1 176 ? -8.544 -0.049 13.567 1.00 98.69 176 LEU A CA 1
ATOM 1352 C C . LEU A 1 176 ? -8.836 -1.496 13.953 1.00 98.69 176 LEU A C 1
ATOM 1354 O O . LEU A 1 176 ? -8.716 -1.878 15.119 1.00 98.69 176 LEU A O 1
ATOM 1358 N N . HIS A 1 177 ? -9.183 -2.303 12.960 1.00 98.75 177 HIS A N 1
ATOM 1359 C CA . HIS A 1 177 ? -9.389 -3.735 13.095 1.00 98.75 177 HIS A CA 1
ATOM 1360 C C . HIS A 1 177 ? -8.188 -4.505 12.558 1.00 98.75 177 HIS A C 1
ATOM 1362 O O . HIS A 1 177 ? -7.665 -4.200 11.489 1.00 98.75 177 HIS A O 1
ATOM 1368 N N . TRP A 1 178 ? -7.782 -5.528 13.297 1.00 98.75 178 TRP A N 1
ATOM 1369 C CA . TRP A 1 178 ? -6.762 -6.496 12.931 1.00 98.75 178 TRP A CA 1
ATOM 1370 C C . TRP A 1 178 ? -7.408 -7.825 12.539 1.00 98.75 178 TRP A C 1
ATOM 1372 O O . TRP A 1 178 ? -8.383 -8.270 13.154 1.00 98.75 178 TRP A O 1
ATOM 1382 N N . TYR A 1 179 ? -6.817 -8.460 11.534 1.00 98.69 179 TYR A N 1
ATOM 1383 C CA . TYR A 1 179 ? -7.142 -9.788 11.040 1.00 98.69 179 TYR A CA 1
ATOM 1384 C C . TYR A 1 179 ? -5.850 -10.548 10.747 1.00 98.69 179 TYR A C 1
ATOM 1386 O O . TYR A 1 179 ? -4.849 -9.960 10.323 1.00 98.69 179 TYR A O 1
ATOM 1394 N N . ARG A 1 180 ? -5.893 -11.874 10.868 1.00 98.50 180 ARG A N 1
ATOM 1395 C CA . ARG A 1 180 ? -4.829 -12.758 10.389 1.00 98.50 180 ARG A CA 1
ATOM 1396 C C . ARG A 1 180 ? -5.390 -13.802 9.448 1.00 98.50 180 ARG A C 1
ATOM 1398 O O . ARG A 1 180 ? -6.176 -14.641 9.863 1.00 98.50 180 ARG A O 1
ATOM 1405 N N . HIS A 1 181 ? -4.937 -13.767 8.204 1.00 98.62 181 HIS A N 1
ATOM 1406 C CA . HIS A 1 181 ? -5.158 -14.824 7.233 1.00 98.62 181 HIS A CA 1
ATOM 1407 C C . HIS A 1 181 ? -4.115 -15.918 7.463 1.00 98.62 181 HIS A C 1
ATOM 1409 O O . HIS A 1 181 ? -2.953 -15.780 7.078 1.00 98.62 181 HIS A O 1
ATOM 1415 N N . ASN A 1 182 ? -4.504 -16.999 8.126 1.00 98.31 182 ASN A N 1
ATOM 1416 C CA . ASN A 1 182 ? -3.622 -18.125 8.427 1.00 98.31 182 ASN A CA 1
ATOM 1417 C C . ASN A 1 182 ? -3.221 -18.864 7.141 1.00 98.31 182 ASN A C 1
ATOM 1419 O O . ASN A 1 182 ? -2.064 -19.253 6.986 1.00 98.31 182 ASN A O 1
ATOM 1423 N N . GLY A 1 183 ? -4.141 -18.945 6.175 1.00 97.88 183 GLY A N 1
ATOM 1424 C CA . GLY A 1 183 ? -3.922 -19.515 4.847 1.00 97.88 183 GLY A CA 1
ATOM 1425 C C . GLY A 1 183 ? -3.209 -18.602 3.846 1.00 97.88 183 GLY A C 1
ATOM 1426 O O . GLY A 1 183 ? -3.196 -18.909 2.659 1.00 97.88 183 GLY A O 1
ATOM 1427 N N . TRP A 1 184 ? -2.583 -17.493 4.260 1.00 98.00 184 TRP A N 1
ATOM 1428 C CA . TRP A 1 184 ? -2.026 -16.496 3.329 1.00 98.00 184 TRP A CA 1
ATOM 1429 C C . TRP A 1 184 ? -0.999 -17.028 2.320 1.00 98.00 184 TRP A C 1
ATOM 1431 O O . TRP A 1 184 ? -0.803 -16.397 1.285 1.00 98.00 184 TRP A O 1
ATOM 1441 N N . GLN A 1 185 ? -0.332 -18.152 2.593 1.00 97.44 185 GLN A N 1
ATOM 1442 C CA . GLN A 1 185 ? 0.625 -18.758 1.657 1.00 97.44 185 GLN A CA 1
ATOM 1443 C C . GLN A 1 185 ? -0.039 -19.656 0.609 1.00 97.44 185 GLN A C 1
ATOM 1445 O O . GLN A 1 185 ? 0.557 -19.885 -0.442 1.00 97.44 185 GLN A O 1
ATOM 1450 N N . THR A 1 186 ? -1.232 -20.172 0.900 1.00 97.75 186 THR A N 1
ATOM 1451 C CA . THR A 1 186 ? -1.932 -21.183 0.094 1.00 97.75 186 THR A CA 1
ATOM 1452 C C . THR A 1 186 ? -3.244 -20.674 -0.500 1.00 97.75 186 THR A C 1
ATOM 1454 O O . THR A 1 186 ? -3.758 -21.300 -1.420 1.00 97.75 186 THR A O 1
ATOM 1457 N N . GLY A 1 187 ? -3.774 -19.570 0.034 1.00 97.81 187 GLY A N 1
ATOM 1458 C CA . GLY A 1 187 ? -5.091 -19.018 -0.274 1.00 97.81 187 GLY A CA 1
ATOM 1459 C C . GLY A 1 187 ? -6.256 -19.751 0.412 1.00 97.81 187 GLY A C 1
ATOM 1460 O O . GLY A 1 187 ? -7.417 -19.482 0.114 1.00 97.81 187 GLY A O 1
ATOM 1461 N N . ALA A 1 188 ? -5.973 -20.651 1.361 1.00 98.31 188 ALA A N 1
ATOM 1462 C CA . ALA A 1 188 ? -7.009 -21.321 2.147 1.00 98.31 188 ALA A CA 1
ATOM 1463 C C . ALA A 1 188 ? -7.787 -20.319 3.015 1.00 98.31 188 ALA A C 1
ATOM 1465 O O . ALA A 1 188 ? -7.180 -19.531 3.733 1.00 98.31 188 ALA A O 1
ATOM 1466 N N . VAL A 1 189 ? -9.122 -20.387 2.992 1.00 98.31 189 VAL A N 1
ATOM 1467 C CA . VAL A 1 189 ? -10.008 -19.493 3.759 1.00 98.31 189 VAL A CA 1
ATOM 1468 C C . VAL A 1 189 ? -9.943 -19.849 5.251 1.00 98.31 189 VAL A C 1
ATOM 1470 O O . VAL A 1 189 ? -10.786 -20.571 5.774 1.00 98.31 189 VAL A O 1
ATOM 1473 N N . ASP A 1 190 ? -8.914 -19.355 5.931 1.00 98.38 190 ASP A N 1
ATOM 1474 C CA . ASP A 1 190 ? -8.664 -19.576 7.356 1.00 98.38 190 ASP A CA 1
ATOM 1475 C C . ASP A 1 190 ? -8.223 -18.258 7.998 1.00 98.38 190 ASP A C 1
ATOM 1477 O O . ASP A 1 190 ? -7.154 -17.721 7.684 1.00 98.38 190 ASP A O 1
ATOM 1481 N N . TRP A 1 191 ? -9.070 -17.726 8.880 1.00 98.56 191 TRP A N 1
ATOM 1482 C CA . TRP A 1 191 ? -8.906 -16.411 9.482 1.00 98.56 191 TRP A CA 1
ATOM 1483 C C . TRP A 1 191 ? -8.991 -16.450 11.004 1.00 98.56 191 TRP A C 1
ATOM 1485 O O . TRP A 1 191 ? -9.807 -17.152 11.595 1.00 98.56 191 TRP A O 1
ATOM 1495 N N . THR A 1 192 ? -8.195 -15.595 11.638 1.00 98.50 192 THR A N 1
ATOM 1496 C CA . THR A 1 192 ? -8.323 -15.224 13.049 1.00 98.50 192 THR A CA 1
ATOM 1497 C C . THR A 1 192 ? -8.677 -13.740 13.154 1.00 98.50 192 THR A C 1
ATOM 1499 O O . THR A 1 192 ? -8.106 -12.909 12.444 1.00 98.50 192 THR A O 1
ATOM 1502 N N . GLY A 1 193 ? -9.610 -13.411 14.050 1.00 95.56 193 GLY A N 1
ATOM 1503 C CA . GLY A 1 193 ? -10.199 -12.076 14.187 1.00 95.56 193 GLY A CA 1
ATOM 1504 C C . GLY A 1 193 ? -11.629 -12.005 13.624 1.00 95.56 193 GLY A C 1
ATOM 1505 O O . GLY A 1 193 ? -12.209 -13.048 13.322 1.00 95.56 193 GLY A O 1
ATOM 1506 N N . PRO A 1 194 ? -12.213 -10.800 13.486 1.00 96.69 194 PRO A N 1
ATOM 1507 C CA . PRO A 1 194 ? -11.611 -9.494 13.773 1.00 96.69 194 PRO A CA 1
ATOM 1508 C C . PRO A 1 194 ? -11.281 -9.248 15.241 1.00 96.69 194 PRO A C 1
ATOM 1510 O O . PRO A 1 194 ? -11.995 -9.698 16.132 1.00 96.69 194 PRO A O 1
ATOM 1513 N N . GLN A 1 195 ? -10.267 -8.420 15.484 1.00 98.38 195 GLN A N 1
ATOM 1514 C CA . GLN A 1 195 ? -10.043 -7.775 16.778 1.00 98.38 195 GLN A CA 1
ATOM 1515 C C . GLN A 1 195 ? -9.899 -6.268 16.581 1.00 98.38 195 GLN A C 1
ATOM 1517 O O . GLN A 1 195 ? -9.136 -5.821 15.727 1.00 98.38 195 GLN A O 1
ATOM 1522 N N . LYS A 1 196 ? -10.639 -5.472 17.356 1.00 98.56 196 LYS A N 1
ATOM 1523 C CA . LYS A 1 196 ? -10.430 -4.023 17.404 1.00 98.56 196 LYS A CA 1
ATOM 1524 C C . LYS A 1 196 ? -9.164 -3.757 18.213 1.00 98.56 196 LYS A C 1
ATOM 1526 O O . LYS A 1 196 ? -9.117 -4.073 19.397 1.00 98.56 196 LYS A O 1
ATOM 1531 N N . VAL A 1 197 ? -8.156 -3.181 17.568 1.00 98.62 197 VAL A N 1
ATOM 1532 C CA . VAL A 1 197 ? -6.824 -2.958 18.152 1.00 98.62 197 VAL A CA 1
ATOM 1533 C C . VAL A 1 197 ? -6.464 -1.484 18.287 1.00 98.62 197 VAL A C 1
ATOM 1535 O O . VAL A 1 197 ? -5.418 -1.164 18.836 1.00 98.62 197 VAL A O 1
ATOM 1538 N N . GLY A 1 198 ? -7.313 -0.571 17.821 1.00 98.00 198 GLY A N 1
ATOM 1539 C CA . GLY A 1 198 ? -7.090 0.860 17.986 1.00 98.00 198 GLY A CA 1
ATOM 1540 C C . GLY A 1 198 ? -8.312 1.701 17.642 1.00 98.00 198 GLY A C 1
ATOM 1541 O O . GLY A 1 198 ? -9.314 1.197 17.133 1.00 98.00 198 GLY A O 1
ATOM 1542 N N . THR A 1 199 ? -8.206 2.995 17.917 1.00 97.81 199 THR A N 1
ATOM 1543 C CA . THR A 1 199 ? -9.237 4.018 17.687 1.00 97.81 199 THR A CA 1
ATOM 1544 C C . THR A 1 199 ? -8.599 5.286 17.126 1.00 97.81 199 THR A C 1
ATOM 1546 O O . THR A 1 199 ? -7.403 5.494 17.311 1.00 97.81 199 THR A O 1
ATOM 1549 N N . VAL A 1 200 ? -9.400 6.166 16.516 1.00 96.44 200 VAL A N 1
ATOM 1550 C CA . VAL A 1 200 ? -8.973 7.491 16.009 1.00 96.44 200 VAL A CA 1
ATOM 1551 C C . VAL A 1 200 ? -7.969 7.414 14.841 1.00 96.44 200 VAL A C 1
ATOM 1553 O O . VAL A 1 200 ? -7.259 8.369 14.531 1.00 96.44 200 VAL A O 1
ATOM 1556 N N . TRP A 1 201 ? -7.934 6.291 14.118 1.00 97.88 201 TRP A N 1
ATOM 1557 C CA . TRP A 1 201 ? -7.079 6.122 12.934 1.00 97.88 201 TRP A CA 1
ATOM 1558 C C . TRP A 1 201 ? -7.596 6.856 11.688 1.00 97.88 201 TRP A C 1
ATOM 1560 O O . TRP A 1 201 ? -6.860 7.016 10.722 1.00 97.88 201 TRP A O 1
ATOM 1570 N N . ASN A 1 202 ? -8.832 7.358 11.718 1.00 93.81 202 ASN A N 1
ATOM 1571 C CA . ASN A 1 202 ? -9.399 8.230 10.684 1.00 93.81 202 ASN A CA 1
ATOM 1572 C C . ASN A 1 202 ? -8.871 9.678 10.738 1.00 93.81 202 ASN A C 1
ATOM 1574 O O . ASN A 1 202 ? -9.246 10.486 9.895 1.00 93.81 202 ASN A O 1
ATOM 1578 N N . SER A 1 203 ? -8.028 10.018 11.718 1.00 94.62 203 SER A N 1
ATOM 1579 C CA . SER A 1 203 ? -7.374 11.332 11.812 1.00 94.62 203 SER A CA 1
ATOM 1580 C C . SER A 1 203 ? -6.177 11.492 10.865 1.00 94.62 203 SER A C 1
ATOM 1582 O O . SER A 1 203 ? -5.749 12.617 10.599 1.00 94.62 203 SER A O 1
ATOM 1584 N N . PHE A 1 204 ? -5.632 10.387 10.349 1.00 95.88 204 PHE A N 1
ATOM 1585 C CA . PHE A 1 204 ? -4.527 10.405 9.397 1.00 95.88 204 PHE A CA 1
ATOM 1586 C C . PHE A 1 204 ? -5.032 10.628 7.977 1.00 95.88 204 PHE A C 1
ATOM 1588 O O . PHE A 1 204 ? -6.029 10.044 7.561 1.00 95.88 204 PHE A O 1
ATOM 1595 N N . ALA A 1 205 ? -4.285 11.423 7.217 1.00 94.56 205 ALA A N 1
ATOM 1596 C CA . ALA A 1 205 ? -4.486 11.563 5.782 1.00 94.56 205 ALA A CA 1
ATOM 1597 C C . ALA A 1 205 ? -3.987 10.328 5.013 1.00 94.56 205 ALA A C 1
ATOM 1599 O O . ALA A 1 205 ? -4.509 10.021 3.949 1.00 94.56 205 ALA A O 1
ATOM 1600 N N . HIS A 1 206 ? -2.996 9.609 5.555 1.00 95.25 206 HIS A N 1
ATOM 1601 C CA . HIS A 1 206 ? -2.498 8.358 4.980 1.00 95.25 206 HIS A CA 1
ATOM 1602 C C . HIS A 1 206 ? -1.934 7.428 6.056 1.00 95.25 206 HIS A C 1
ATOM 1604 O O . HIS A 1 206 ? -1.301 7.896 7.005 1.00 95.25 206 HIS A O 1
ATOM 1610 N N . VAL A 1 207 ? -2.132 6.115 5.907 1.00 96.88 207 VAL A N 1
ATOM 1611 C CA . VAL A 1 207 ? -1.641 5.086 6.842 1.00 96.88 207 VAL A CA 1
ATOM 1612 C C . VAL A 1 207 ? -1.037 3.928 6.059 1.00 96.88 207 VAL A C 1
ATOM 1614 O O . VAL A 1 207 ? -1.657 3.410 5.135 1.00 96.88 207 VAL A O 1
ATOM 1617 N N . PHE A 1 208 ? 0.154 3.483 6.454 1.00 96.31 208 PHE A N 1
ATOM 1618 C CA . PHE A 1 208 ? 0.826 2.345 5.827 1.00 96.31 208 PHE A CA 1
ATOM 1619 C C . PHE A 1 208 ? 1.654 1.552 6.842 1.00 96.31 208 PHE A C 1
ATOM 1621 O O . PHE A 1 208 ? 2.121 2.078 7.854 1.00 96.31 208 PHE A O 1
ATOM 1628 N N . SER A 1 209 ? 1.861 0.260 6.580 1.00 96.06 209 SER A N 1
ATOM 1629 C CA . SER A 1 209 ? 2.711 -0.568 7.438 1.00 96.06 209 SER A CA 1
ATOM 1630 C C . SER A 1 209 ? 4.183 -0.441 7.054 1.00 96.06 209 SER A C 1
ATOM 1632 O O . SER A 1 209 ? 4.528 -0.471 5.878 1.00 96.06 209 SER A O 1
ATOM 1634 N N . GLY A 1 210 ? 5.059 -0.379 8.059 1.00 95.44 210 GLY A N 1
ATOM 1635 C CA . GLY A 1 210 ? 6.501 -0.614 7.919 1.00 95.44 210 GLY A CA 1
ATOM 1636 C C . GLY A 1 210 ? 6.902 -2.093 8.007 1.00 95.44 210 GLY A C 1
ATOM 1637 O O . GLY A 1 210 ? 8.090 -2.411 7.960 1.00 95.44 210 GLY A O 1
ATOM 1638 N N . GLY A 1 211 ? 5.926 -2.992 8.173 1.00 94.25 211 GLY A N 1
ATOM 1639 C CA . GLY A 1 211 ? 6.113 -4.414 8.444 1.00 94.25 211 GLY A CA 1
ATOM 1640 C C . GLY A 1 211 ? 6.415 -4.727 9.915 1.00 94.25 211 GLY A C 1
ATOM 1641 O O . GLY A 1 211 ? 6.826 -3.869 10.694 1.00 94.25 211 GLY A O 1
ATOM 1642 N N . ARG A 1 212 ? 6.213 -5.996 10.307 1.00 94.69 212 ARG A N 1
ATOM 1643 C CA . ARG A 1 212 ? 6.546 -6.529 11.650 1.00 94.69 212 ARG A CA 1
ATOM 1644 C C . ARG A 1 212 ? 5.951 -5.707 12.808 1.00 94.69 212 ARG A C 1
ATOM 1646 O O . ARG A 1 212 ? 6.619 -5.458 13.810 1.00 94.69 212 ARG A O 1
ATOM 1653 N N . GLY A 1 213 ? 4.703 -5.272 12.642 1.00 96.50 213 GLY A N 1
ATOM 1654 C CA . GLY A 1 213 ? 3.960 -4.503 13.643 1.00 96.50 213 GLY A CA 1
ATOM 1655 C C . GLY A 1 213 ? 4.204 -2.996 13.618 1.00 96.50 213 GLY A C 1
ATOM 1656 O O . GLY A 1 213 ? 3.510 -2.278 14.328 1.00 96.50 213 GLY A O 1
ATOM 1657 N N . VAL A 1 214 ? 5.120 -2.491 12.790 1.00 98.31 214 VAL A N 1
ATOM 1658 C CA . VAL A 1 214 ? 5.289 -1.045 12.609 1.00 98.31 214 VAL A CA 1
ATOM 1659 C C . VAL A 1 214 ? 4.206 -0.492 11.690 1.00 98.31 214 VAL A C 1
ATOM 1661 O O . VAL A 1 214 ? 3.946 -1.039 10.611 1.00 98.31 214 VAL A O 1
ATOM 1664 N N . ILE A 1 215 ? 3.594 0.612 12.109 1.00 98.44 215 ILE A N 1
ATOM 1665 C CA . ILE A 1 215 ? 2.591 1.359 11.354 1.00 98.44 215 ILE A CA 1
ATOM 1666 C C . ILE A 1 215 ? 2.970 2.835 11.383 1.00 98.44 215 ILE A C 1
ATOM 1668 O O . ILE A 1 215 ? 3.306 3.384 12.432 1.00 98.44 215 ILE A O 1
ATOM 1672 N N . TYR A 1 216 ? 2.908 3.467 10.220 1.00 98.44 216 TYR A N 1
ATOM 1673 C CA . TYR A 1 216 ? 3.086 4.897 10.067 1.00 98.44 216 TYR A CA 1
ATOM 1674 C C . TYR A 1 216 ? 1.755 5.555 9.730 1.00 98.44 216 TYR A C 1
ATOM 1676 O O . TYR A 1 216 ? 0.986 5.023 8.929 1.00 98.44 216 TYR A O 1
ATOM 1684 N N . GLY A 1 217 ? 1.513 6.722 10.315 1.00 97.56 217 GLY A N 1
ATOM 1685 C CA . GLY A 1 217 ? 0.404 7.601 9.966 1.00 97.56 217 GLY A CA 1
ATOM 1686 C C . GLY A 1 217 ? 0.926 8.987 9.606 1.00 97.56 217 GLY A C 1
ATOM 1687 O O . GLY A 1 217 ? 1.748 9.540 10.336 1.00 97.56 217 GLY A O 1
ATOM 1688 N N . ILE A 1 218 ? 0.461 9.544 8.490 1.00 97.75 218 ILE A N 1
ATOM 1689 C CA . ILE A 1 218 ? 0.745 10.922 8.085 1.00 97.75 218 ILE A CA 1
ATOM 1690 C C . ILE A 1 218 ? -0.467 11.771 8.449 1.00 97.75 218 ILE A C 1
ATOM 1692 O O . ILE A 1 218 ? -1.577 11.523 7.975 1.00 97.75 218 ILE A O 1
ATOM 1696 N N . LEU A 1 219 ? -0.268 12.763 9.311 1.00 96.62 219 LEU A N 1
ATOM 1697 C CA . LEU A 1 219 ? -1.299 13.743 9.638 1.00 96.62 219 LEU A CA 1
ATOM 1698 C C . LEU A 1 219 ? -1.467 14.761 8.494 1.00 96.62 219 LEU A C 1
ATOM 1700 O O . LEU A 1 219 ? -0.513 15.002 7.751 1.00 96.62 219 LEU A O 1
ATOM 1704 N N . PRO A 1 220 ? -2.630 15.430 8.371 1.00 95.25 220 PRO A N 1
ATOM 1705 C CA . PRO A 1 220 ? -2.856 16.447 7.336 1.00 95.25 220 PRO A CA 1
ATOM 1706 C C . PRO A 1 220 ? -1.832 17.595 7.333 1.00 95.25 220 PRO A C 1
ATOM 1708 O O . PRO A 1 220 ? -1.552 18.180 6.291 1.00 95.25 220 PRO A O 1
ATOM 1711 N N . ASN A 1 221 ? -1.233 17.904 8.488 1.00 95.19 221 ASN A N 1
ATOM 1712 C CA . ASN A 1 221 ? -0.168 18.905 8.613 1.00 95.19 221 ASN A CA 1
ATOM 1713 C C . ASN A 1 221 ? 1.210 18.421 8.097 1.00 95.19 221 ASN A C 1
ATOM 1715 O O . ASN A 1 221 ? 2.177 19.178 8.144 1.00 95.19 221 ASN A O 1
ATOM 1719 N N . GLY A 1 222 ? 1.312 17.173 7.630 1.00 96.06 222 GLY A N 1
ATOM 1720 C CA . GLY A 1 222 ? 2.535 16.555 7.119 1.00 96.06 222 GLY A CA 1
ATOM 1721 C C . GLY A 1 222 ? 3.413 15.878 8.172 1.00 96.06 222 GLY A C 1
ATOM 1722 O O . GLY A 1 222 ? 4.503 15.413 7.827 1.00 96.06 222 GLY A O 1
ATOM 1723 N N . ASP A 1 223 ? 2.981 15.804 9.431 1.00 98.44 223 ASP A N 1
ATOM 1724 C CA . ASP A 1 223 ? 3.709 15.082 10.472 1.00 98.44 223 ASP A CA 1
ATOM 1725 C C . ASP A 1 223 ? 3.597 13.569 10.271 1.00 98.44 223 ASP A C 1
ATOM 1727 O O . ASP A 1 223 ? 2.501 13.022 10.149 1.00 98.44 223 ASP A O 1
ATOM 1731 N N . LEU A 1 224 ? 4.743 12.886 10.273 1.00 98.44 224 LEU A N 1
ATOM 1732 C CA . LEU A 1 224 ? 4.817 11.429 10.221 1.00 98.44 224 LEU A CA 1
ATOM 1733 C C . LEU A 1 224 ? 4.919 10.883 11.642 1.00 98.44 224 LEU A C 1
ATOM 1735 O O . LEU A 1 224 ? 5.913 11.109 12.338 1.00 98.44 224 LEU A O 1
ATOM 1739 N N . HIS A 1 225 ? 3.908 10.127 12.047 1.00 98.56 225 HIS A N 1
ATOM 1740 C CA . HIS A 1 225 ? 3.865 9.417 13.314 1.00 98.56 225 HIS A CA 1
ATOM 1741 C C . HIS A 1 225 ? 4.155 7.934 13.113 1.00 98.56 225 HIS A C 1
ATOM 1743 O O . HIS A 1 225 ? 3.634 7.300 12.200 1.00 98.56 225 HIS A O 1
ATOM 1749 N N . TRP A 1 226 ? 4.979 7.388 13.995 1.00 98.69 226 TRP A N 1
ATOM 1750 C CA . TRP A 1 226 ? 5.299 5.975 14.101 1.00 98.69 226 TRP A CA 1
ATOM 1751 C C . TRP A 1 226 ? 4.544 5.355 15.276 1.00 98.69 226 TRP A C 1
ATOM 1753 O O . TRP A 1 226 ? 4.438 5.953 16.352 1.00 98.69 226 TRP A O 1
ATOM 1763 N N . TYR A 1 227 ? 4.064 4.138 15.058 1.00 98.56 227 TYR A N 1
ATOM 1764 C CA . TYR A 1 227 ? 3.424 3.271 16.034 1.00 98.56 227 TYR A CA 1
ATOM 1765 C C . TYR A 1 227 ? 3.988 1.861 15.894 1.00 98.56 227 TYR A C 1
ATOM 1767 O O . TYR A 1 227 ? 4.281 1.407 14.783 1.00 98.56 227 TYR A O 1
ATOM 1775 N N . ARG A 1 228 ? 4.050 1.125 17.002 1.00 98.44 228 ARG A N 1
ATOM 1776 C CA . ARG A 1 228 ? 4.337 -0.309 16.989 1.00 98.44 228 ARG A CA 1
ATOM 1777 C C . ARG A 1 228 ? 3.246 -1.084 17.694 1.00 98.44 228 ARG A C 1
ATOM 1779 O O . ARG A 1 228 ? 3.067 -0.936 18.893 1.00 98.44 228 ARG A O 1
ATOM 1786 N N . HIS A 1 229 ? 2.566 -1.937 16.943 1.00 98.44 229 HIS A N 1
ATOM 1787 C CA . HIS A 1 229 ? 1.662 -2.951 17.461 1.00 98.44 229 HIS A CA 1
ATOM 1788 C C . HIS A 1 229 ? 2.494 -4.167 17.877 1.00 98.44 229 HIS A C 1
ATOM 1790 O O . HIS A 1 229 ? 2.896 -4.977 17.040 1.00 98.44 229 HIS A O 1
ATOM 1796 N N . ASN A 1 230 ? 2.799 -4.289 19.164 1.00 98.12 230 ASN A N 1
ATOM 1797 C CA . ASN A 1 230 ? 3.591 -5.397 19.702 1.00 98.12 230 ASN A CA 1
ATOM 1798 C C . ASN A 1 230 ? 2.850 -6.732 19.531 1.00 98.12 230 ASN A C 1
ATOM 1800 O O . ASN A 1 230 ? 3.457 -7.738 19.164 1.00 98.12 230 ASN A O 1
ATOM 1804 N N . GLY A 1 231 ? 1.522 -6.708 19.673 1.00 97.62 231 GLY A N 1
ATOM 1805 C CA . GLY A 1 231 ? 0.635 -7.844 19.443 1.00 97.62 231 GLY A CA 1
ATOM 1806 C C . GLY A 1 231 ? 0.339 -8.161 17.976 1.00 97.62 231 GLY A C 1
ATOM 1807 O O . GLY A 1 231 ? -0.563 -8.946 17.712 1.00 97.62 231 GLY A O 1
ATOM 1808 N N . TRP A 1 232 ? 1.068 -7.620 16.990 1.00 97.69 232 TRP A N 1
ATOM 1809 C CA . TRP A 1 232 ? 0.722 -7.776 15.564 1.00 97.69 232 TRP A CA 1
ATOM 1810 C C . TRP A 1 232 ? 0.588 -9.221 15.065 1.00 97.69 232 TRP A C 1
ATOM 1812 O O . TRP A 1 232 ? -0.071 -9.441 14.052 1.00 97.69 232 TRP A O 1
ATOM 1822 N N . GLN A 1 233 ? 1.204 -10.202 15.731 1.00 96.69 233 GLN A N 1
ATOM 1823 C CA . GLN A 1 233 ? 1.086 -11.619 15.365 1.00 96.69 233 GLN A CA 1
ATOM 1824 C C . GLN A 1 233 ? -0.157 -12.300 15.947 1.00 96.69 233 GLN A C 1
ATOM 1826 O O . GLN A 1 233 ? -0.596 -13.308 15.396 1.00 96.69 233 GLN A O 1
ATOM 1831 N N . THR A 1 234 ? -0.697 -11.773 17.044 1.00 97.12 234 THR A N 1
ATOM 1832 C CA . THR A 1 234 ? -1.773 -12.386 17.838 1.00 97.12 234 THR A CA 1
ATOM 1833 C C . THR A 1 234 ? -3.055 -11.556 17.856 1.00 97.12 234 THR A C 1
ATOM 1835 O O . THR A 1 234 ? -4.104 -12.089 18.198 1.00 97.12 234 THR A O 1
ATOM 1838 N N . GLY A 1 235 ? -2.956 -10.272 17.502 1.00 97.44 235 GLY A N 1
ATOM 1839 C CA . GLY A 1 235 ? -4.004 -9.259 17.598 1.00 97.44 235 GLY A CA 1
ATOM 1840 C C . GLY A 1 235 ? -4.189 -8.668 19.007 1.00 97.44 235 GLY A C 1
ATOM 1841 O O . GLY A 1 235 ? -5.108 -7.885 19.233 1.00 97.44 235 GLY A O 1
ATOM 1842 N N . ALA A 1 236 ? -3.303 -8.993 19.957 1.00 98.25 236 ALA A N 1
ATOM 1843 C CA . ALA A 1 236 ? -3.346 -8.420 21.302 1.00 98.25 236 ALA A CA 1
ATOM 1844 C C . ALA A 1 236 ? -3.158 -6.893 21.277 1.00 98.25 236 ALA A C 1
ATOM 1846 O O . ALA A 1 236 ? -2.224 -6.398 20.654 1.00 98.25 236 ALA A O 1
ATOM 1847 N N . VAL A 1 237 ? -4.003 -6.156 22.005 1.00 98.19 237 VAL A N 1
ATOM 1848 C CA . VAL A 1 237 ? -3.963 -4.684 22.074 1.00 98.19 237 VAL A CA 1
ATOM 1849 C C . VAL A 1 237 ? -2.785 -4.214 22.938 1.00 98.19 237 VAL A C 1
ATOM 1851 O O . VAL A 1 237 ? -2.948 -3.817 24.087 1.00 98.19 237 VAL A O 1
ATOM 1854 N N . ASP A 1 238 ? -1.586 -4.288 22.373 1.00 98.31 238 ASP A N 1
ATOM 1855 C CA . ASP A 1 238 ? -0.322 -3.891 22.993 1.00 98.31 238 ASP A CA 1
ATOM 1856 C C . ASP A 1 238 ? 0.457 -3.005 22.017 1.00 98.31 238 ASP A C 1
ATOM 1858 O O . ASP A 1 238 ? 0.779 -3.420 20.897 1.00 98.31 238 ASP A O 1
ATOM 1862 N N . TRP A 1 239 ? 0.735 -1.772 22.441 1.00 98.31 239 TRP A N 1
ATOM 1863 C CA . TRP A 1 239 ? 1.289 -0.723 21.598 1.00 98.31 239 TRP A CA 1
ATOM 1864 C C . TRP A 1 239 ? 2.479 -0.012 22.235 1.00 98.31 239 TRP A C 1
ATOM 1866 O O . TRP A 1 239 ? 2.536 0.223 23.439 1.00 98.31 239 TRP A O 1
ATOM 1876 N N . THR A 1 240 ? 3.400 0.426 21.382 1.00 98.38 240 THR A N 1
ATOM 1877 C CA . THR A 1 240 ? 4.444 1.400 21.708 1.00 98.38 240 THR A CA 1
ATOM 1878 C C . THR A 1 240 ? 4.313 2.612 20.784 1.00 98.38 240 THR A C 1
ATOM 1880 O O . THR A 1 240 ? 4.087 2.462 19.581 1.00 98.38 240 THR A O 1
ATOM 1883 N N . GLY A 1 241 ? 4.458 3.813 21.349 1.00 95.25 241 GLY A N 1
ATOM 1884 C CA . GLY A 1 241 ? 4.194 5.086 20.672 1.00 95.25 241 GLY A CA 1
ATOM 1885 C C . GLY A 1 241 ? 2.843 5.703 21.075 1.00 95.25 241 GLY A C 1
ATOM 1886 O O . GLY A 1 241 ? 2.241 5.249 22.049 1.00 95.25 241 GLY A O 1
ATOM 1887 N N . PRO A 1 242 ? 2.359 6.733 20.354 1.00 96.12 242 PRO A N 1
ATOM 1888 C CA . PRO A 1 242 ? 2.961 7.332 19.159 1.00 96.12 242 PRO A CA 1
ATOM 1889 C C . PRO A 1 242 ? 4.291 8.039 19.391 1.00 96.12 242 PRO A C 1
ATOM 1891 O O . PRO A 1 242 ? 4.522 8.628 20.443 1.00 96.12 242 PRO A O 1
ATOM 1894 N N . GLN A 1 243 ? 5.116 8.087 18.348 1.00 98.31 243 GLN A N 1
ATOM 1895 C CA . GLN A 1 243 ? 6.266 8.988 18.265 1.00 98.31 243 GLN A CA 1
ATOM 1896 C C . GLN A 1 243 ? 6.231 9.747 16.941 1.00 98.31 243 GLN A C 1
ATOM 1898 O O . GLN A 1 243 ? 6.078 9.147 15.879 1.00 98.31 243 GLN A O 1
ATOM 1903 N N . LYS A 1 244 ? 6.369 11.075 16.987 1.00 98.31 244 LYS A N 1
ATOM 1904 C CA . LYS A 1 244 ? 6.579 11.870 15.774 1.00 98.31 244 LYS A CA 1
ATOM 1905 C C . LYS A 1 244 ? 8.002 11.622 15.283 1.00 98.31 244 LYS A C 1
ATOM 1907 O O . LYS A 1 244 ? 8.960 11.940 15.982 1.00 98.31 244 LYS A O 1
ATOM 1912 N N . VAL A 1 245 ? 8.130 11.059 14.088 1.00 98.56 245 VAL A N 1
ATOM 1913 C CA . VAL A 1 245 ? 9.418 10.652 13.506 1.00 98.56 245 VAL A CA 1
ATOM 1914 C C . VAL A 1 245 ? 9.809 11.455 12.276 1.00 98.56 245 VAL A C 1
ATOM 1916 O O . VAL A 1 245 ? 10.937 11.334 11.813 1.00 98.56 245 VAL A O 1
ATOM 1919 N N . GLY A 1 246 ? 8.923 12.301 11.758 1.00 97.81 246 GLY A N 1
ATOM 1920 C CA . GLY A 1 246 ? 9.225 13.179 10.634 1.00 97.81 246 GLY A CA 1
ATOM 1921 C C . GLY A 1 246 ? 8.180 14.273 10.443 1.00 97.81 246 GLY A C 1
ATOM 1922 O O . GLY A 1 246 ? 7.164 14.314 11.137 1.00 97.81 246 GLY A O 1
ATOM 1923 N N . ASN A 1 247 ? 8.444 15.158 9.489 1.00 97.62 247 ASN A N 1
ATOM 1924 C CA . ASN A 1 247 ? 7.566 16.239 9.048 1.00 97.62 247 ASN A CA 1
ATOM 1925 C C . ASN A 1 247 ? 7.690 16.437 7.525 1.00 97.62 247 ASN A C 1
ATOM 1927 O O . ASN A 1 247 ? 8.589 15.879 6.897 1.00 97.62 247 ASN A O 1
ATOM 1931 N N . GLY A 1 248 ? 6.780 17.214 6.931 1.00 95.44 248 GLY A N 1
ATOM 1932 C CA . GLY A 1 248 ? 6.791 17.519 5.494 1.00 95.44 248 GLY A CA 1
ATOM 1933 C C . GLY A 1 248 ? 6.358 16.363 4.583 1.00 95.44 248 GLY A C 1
ATOM 1934 O O . GLY A 1 248 ? 6.558 16.428 3.372 1.00 95.44 248 GLY A O 1
ATOM 1935 N N . TRP A 1 249 ? 5.757 15.305 5.135 1.00 96.12 249 TRP A N 1
ATOM 1936 C CA . TRP A 1 249 ? 5.301 14.142 4.362 1.00 96.12 249 TRP A CA 1
ATOM 1937 C C . TRP A 1 249 ? 4.024 14.410 3.558 1.00 96.12 249 TRP A C 1
ATOM 1939 O O . TRP A 1 249 ? 3.705 13.653 2.646 1.00 96.12 249 TRP A O 1
ATOM 1949 N N . ASN A 1 250 ? 3.344 15.528 3.821 1.00 91.00 250 ASN A N 1
ATOM 1950 C CA . ASN A 1 250 ? 2.265 16.042 2.977 1.00 91.00 250 ASN A CA 1
ATOM 1951 C C . ASN A 1 250 ? 2.739 16.432 1.567 1.00 91.00 250 ASN A C 1
ATOM 1953 O O . ASN A 1 250 ? 1.909 16.570 0.681 1.00 91.00 250 ASN A O 1
ATOM 1957 N N . ALA A 1 251 ? 4.050 16.558 1.325 1.00 90.62 251 ALA A N 1
ATOM 1958 C CA . ALA A 1 251 ? 4.598 16.761 -0.018 1.00 90.62 251 ALA A CA 1
ATOM 1959 C C . ALA A 1 251 ? 4.346 15.581 -0.984 1.00 90.62 251 ALA A C 1
ATOM 1961 O O . ALA A 1 251 ? 4.611 15.708 -2.182 1.00 90.62 251 ALA A O 1
ATOM 1962 N N . PHE A 1 252 ? 3.886 14.439 -0.466 1.00 91.44 252 PHE A N 1
ATOM 1963 C CA . PHE A 1 252 ? 3.513 13.260 -1.246 1.00 91.44 252 PHE A CA 1
ATOM 1964 C C . PHE A 1 252 ? 1.999 13.036 -1.308 1.00 91.44 252 PHE A C 1
ATOM 1966 O O . PHE A 1 252 ? 1.572 12.155 -2.042 1.00 91.44 252 PHE A O 1
ATOM 1973 N N . LEU A 1 253 ? 1.195 13.765 -0.531 1.00 86.81 253 LEU A N 1
ATOM 1974 C CA . LEU A 1 253 ? -0.256 13.566 -0.474 1.00 86.81 253 LEU A CA 1
ATOM 1975 C C . LEU A 1 253 ? -0.993 14.306 -1.599 1.00 86.81 253 LEU A C 1
ATOM 1977 O O . LEU A 1 253 ? -0.450 15.310 -2.121 1.00 86.81 253 LEU A O 1
#

pLDDT: mean 93.94, std 12.98, range [29.2, 98.81]